Protein AF-A0A930EZN5-F1 (afdb_monomer_lite)

Sequence (251 aa):
MKENIQANTNRQIKYALIAAFVLFFLAFVLLFLFIFNEKIDSYEIEKNGKQFGKSEFIEYQGEIFVPVPSGGRYVLEDVDLNSFKAVEDESTLVVGLDKNHVYFGNIPISDLDPSKLQVIGNGYYTDGKSTYFCSPYSQRNEDLSTSMELLQHLAYIFSKTKKSQRYIYPYKKIETNKRLQPVENLQYFATDGEKVYYRGEALEKADLNTLKSVDGYNEYFADKENVYYKSKLLPIKNSGKLRVVSSEQGD

Structure (mmCIF, N/CA/C/O backbone):
data_AF-A0A930EZN5-F1
#
_entry.id   AF-A0A930EZN5-F1
#
loop_
_atom_site.group_PDB
_atom_site.id
_atom_site.type_symbol
_atom_site.label_atom_id
_atom_site.label_alt_id
_atom_site.label_comp_id
_atom_site.label_asym_id
_atom_site.label_entity_id
_atom_site.label_seq_id
_atom_site.pdbx_PDB_ins_code
_atom_site.Cartn_x
_atom_site.Cartn_y
_atom_site.Cartn_z
_atom_site.occupancy
_atom_site.B_iso_or_equiv
_atom_site.auth_seq_id
_atom_site.auth_comp_id
_atom_site.auth_asym_id
_atom_site.auth_atom_id
_atom_site.pdbx_PDB_model_num
ATOM 1 N N . MET A 1 1 ? 73.019 -18.882 -33.165 1.00 58.16 1 MET A N 1
ATOM 2 C CA . MET A 1 1 ? 71.841 -18.689 -34.051 1.00 58.16 1 MET A CA 1
ATOM 3 C C . MET A 1 1 ? 70.518 -19.039 -33.358 1.00 58.16 1 MET A C 1
ATOM 5 O O . MET A 1 1 ? 69.628 -18.204 -33.380 1.00 58.16 1 MET A O 1
ATOM 9 N N . LYS A 1 2 ? 70.389 -20.201 -32.689 1.00 54.97 2 LYS A N 1
ATOM 10 C CA . LYS A 1 2 ? 69.160 -20.610 -31.969 1.00 54.97 2 LYS A CA 1
ATOM 11 C C . LYS A 1 2 ? 68.745 -19.687 -30.802 1.00 54.97 2 LYS A C 1
ATOM 13 O O . LYS A 1 2 ? 67.565 -19.384 -30.685 1.00 54.97 2 LYS A O 1
ATOM 18 N N . GLU A 1 3 ? 69.685 -19.176 -30.000 1.00 61.16 3 GLU A N 1
ATOM 19 C CA . GLU A 1 3 ? 69.370 -18.259 -28.881 1.00 61.16 3 GLU A CA 1
ATOM 20 C C . GLU A 1 3 ? 68.789 -16.909 -29.331 1.00 61.16 3 GLU A C 1
ATOM 22 O O . GLU A 1 3 ? 67.831 -16.427 -28.735 1.00 61.16 3 GLU A O 1
ATOM 27 N N . ASN A 1 4 ? 69.299 -16.329 -30.424 1.00 62.09 4 ASN A N 1
ATOM 28 C CA . ASN A 1 4 ? 68.759 -15.081 -30.982 1.00 62.09 4 ASN A CA 1
ATOM 29 C C . ASN A 1 4 ? 67.347 -15.258 -31.553 1.00 62.09 4 ASN A C 1
ATOM 31 O O . ASN A 1 4 ? 66.539 -14.337 -31.471 1.00 62.09 4 ASN A O 1
ATOM 35 N N . ILE A 1 5 ? 67.033 -16.437 -32.100 1.00 65.25 5 ILE A N 1
ATOM 36 C CA . ILE A 1 5 ? 65.680 -16.760 -32.568 1.00 65.25 5 ILE A CA 1
ATOM 37 C C . ILE A 1 5 ? 64.739 -16.866 -31.360 1.00 65.25 5 ILE A C 1
ATOM 39 O O . ILE A 1 5 ? 63.723 -16.182 -31.336 1.00 65.25 5 ILE A O 1
ATOM 43 N N . GLN A 1 6 ? 65.127 -17.601 -30.311 1.00 66.75 6 GLN A N 1
ATOM 44 C CA . GLN A 1 6 ? 64.335 -17.742 -29.082 1.00 66.75 6 GLN A CA 1
ATOM 45 C C . GLN A 1 6 ? 64.083 -16.395 -28.376 1.00 66.75 6 GLN A C 1
ATOM 47 O O . GLN A 1 6 ? 62.965 -16.113 -27.942 1.00 66.75 6 GLN A O 1
ATOM 52 N N . ALA A 1 7 ? 65.104 -15.537 -28.282 1.00 68.06 7 ALA A N 1
ATOM 53 C CA . ALA A 1 7 ? 64.987 -14.206 -27.688 1.00 68.06 7 ALA A CA 1
ATOM 54 C C . ALA A 1 7 ? 64.047 -13.288 -28.492 1.00 68.06 7 ALA A C 1
ATOM 56 O O . ALA A 1 7 ? 63.252 -12.548 -27.906 1.00 68.06 7 ALA A O 1
ATOM 57 N N . ASN A 1 8 ? 64.093 -13.364 -29.825 1.00 73.06 8 ASN A N 1
ATOM 58 C CA . ASN A 1 8 ? 63.222 -12.585 -30.702 1.00 73.06 8 ASN A CA 1
ATOM 59 C C . ASN A 1 8 ? 61.764 -13.077 -30.638 1.00 73.06 8 ASN A C 1
ATOM 61 O O . ASN A 1 8 ? 60.844 -12.270 -30.505 1.00 73.06 8 ASN A O 1
ATOM 65 N N . THR A 1 9 ? 61.549 -14.396 -30.611 1.00 76.56 9 THR A N 1
ATOM 66 C CA . THR A 1 9 ? 60.224 -15.008 -30.417 1.00 76.56 9 THR A CA 1
ATOM 67 C C . THR A 1 9 ? 59.615 -14.617 -29.066 1.00 76.56 9 THR A C 1
ATOM 69 O O . THR A 1 9 ? 58.464 -14.188 -29.011 1.00 76.56 9 THR A O 1
ATOM 72 N N . ASN A 1 10 ? 60.393 -14.644 -27.977 1.00 78.06 10 ASN A N 1
ATOM 73 C CA . ASN A 1 10 ? 59.932 -14.198 -26.655 1.00 78.06 10 ASN A CA 1
ATOM 74 C C . ASN A 1 10 ? 59.541 -12.711 -26.630 1.00 78.06 10 ASN A C 1
ATOM 76 O O . ASN A 1 10 ? 58.597 -12.322 -25.940 1.00 78.06 10 ASN A O 1
ATOM 80 N N . ARG A 1 11 ? 60.252 -11.863 -27.381 1.00 82.56 11 ARG A N 1
ATOM 81 C CA . ARG A 1 11 ? 59.941 -10.434 -27.498 1.00 82.56 11 ARG A CA 1
ATOM 82 C C . ARG A 1 11 ? 58.650 -10.198 -28.290 1.00 82.56 11 ARG A C 1
ATOM 84 O O . ARG A 1 11 ? 57.830 -9.386 -27.868 1.00 82.56 11 ARG A O 1
ATOM 91 N N . GLN A 1 12 ? 58.437 -10.940 -29.376 1.00 83.94 12 GLN A N 1
ATOM 92 C CA . GLN A 1 12 ? 57.196 -10.895 -30.158 1.00 83.94 12 GLN A CA 1
ATOM 93 C C . GLN A 1 12 ? 55.980 -11.354 -29.344 1.00 83.94 12 GLN A C 1
ATOM 95 O O . GLN A 1 12 ? 54.957 -10.674 -29.360 1.00 83.94 12 GLN A O 1
ATOM 100 N N . ILE A 1 13 ? 56.104 -12.437 -28.565 1.00 87.75 13 ILE A N 1
ATOM 101 C CA . ILE A 1 13 ? 55.033 -12.911 -27.671 1.00 87.75 13 ILE A CA 1
ATOM 102 C C . ILE A 1 13 ? 54.678 -11.842 -26.629 1.00 87.75 13 ILE A C 1
ATOM 104 O O . ILE A 1 13 ? 53.501 -11.564 -26.416 1.00 87.75 13 ILE A O 1
ATOM 108 N N . LYS A 1 14 ? 55.674 -11.184 -26.015 1.00 89.31 14 LYS A N 1
ATOM 109 C CA . LYS A 1 14 ? 55.427 -10.083 -25.065 1.00 89.31 14 LYS A CA 1
ATOM 110 C C . LYS A 1 14 ? 54.661 -8.924 -25.705 1.00 89.31 14 LYS A C 1
ATOM 112 O O . LYS A 1 14 ? 53.710 -8.436 -25.105 1.00 89.31 14 LYS A O 1
ATOM 117 N N . TYR A 1 15 ? 55.039 -8.498 -26.912 1.00 92.25 15 TYR A N 1
ATOM 118 C CA . TYR A 1 15 ? 54.316 -7.432 -27.610 1.00 92.25 15 TYR A CA 1
ATOM 119 C C . TYR A 1 15 ? 52.900 -7.850 -28.014 1.00 92.25 15 TYR A C 1
ATOM 121 O O . TYR A 1 15 ? 51.983 -7.047 -27.871 1.00 92.25 15 TYR A O 1
ATOM 129 N N . ALA A 1 16 ? 52.699 -9.101 -28.438 1.00 91.25 16 ALA A N 1
ATOM 130 C CA . ALA A 1 16 ? 51.372 -9.634 -28.735 1.00 91.25 16 ALA A CA 1
ATOM 131 C C . ALA A 1 16 ? 50.471 -9.664 -27.487 1.00 91.25 16 ALA A C 1
ATOM 133 O O . ALA A 1 16 ? 49.316 -9.257 -27.565 1.00 91.25 16 ALA A O 1
ATOM 134 N N . LEU A 1 17 ? 51.002 -10.068 -26.326 1.00 92.88 17 LEU A N 1
ATOM 135 C CA . LEU A 1 17 ? 50.270 -10.051 -25.054 1.00 92.88 17 LEU A CA 1
ATOM 136 C C . LEU A 1 17 ? 49.911 -8.627 -24.609 1.00 92.88 17 LEU A C 1
ATOM 138 O O . LEU A 1 17 ? 48.779 -8.389 -24.197 1.00 92.88 17 LEU A O 1
ATOM 142 N N . ILE A 1 18 ? 50.843 -7.674 -24.728 1.00 93.81 18 ILE A N 1
ATOM 143 C CA . ILE A 1 18 ? 50.576 -6.259 -24.424 1.00 93.81 18 ILE A CA 1
ATOM 144 C C . ILE A 1 18 ? 49.500 -5.709 -25.368 1.00 93.81 18 ILE A C 1
ATOM 146 O O . ILE A 1 18 ? 48.552 -5.083 -24.905 1.00 93.81 18 ILE A O 1
ATOM 150 N N . ALA A 1 19 ? 49.604 -5.972 -26.673 1.00 92.88 19 ALA A N 1
ATOM 151 C CA . ALA A 1 19 ? 48.614 -5.530 -27.652 1.00 92.88 19 ALA A CA 1
ATOM 152 C C . ALA A 1 19 ? 47.228 -6.145 -27.390 1.00 92.88 19 ALA A C 1
ATOM 154 O O . ALA A 1 19 ? 46.231 -5.427 -27.430 1.00 92.88 19 ALA A O 1
ATOM 155 N N . ALA A 1 20 ? 47.157 -7.438 -27.058 1.00 93.69 20 ALA A N 1
ATOM 156 C CA . ALA A 1 20 ? 45.910 -8.108 -26.696 1.00 93.69 20 ALA A CA 1
ATOM 157 C C . ALA A 1 20 ? 45.286 -7.509 -25.427 1.00 93.69 20 ALA A C 1
ATOM 159 O O . ALA A 1 20 ? 44.083 -7.264 -25.393 1.00 93.69 20 ALA A O 1
ATOM 160 N N . PHE A 1 21 ? 46.100 -7.212 -24.409 1.00 94.94 21 PHE A N 1
ATOM 161 C CA . PHE A 1 21 ? 45.638 -6.550 -23.191 1.00 94.94 21 PHE A CA 1
ATOM 162 C C . PHE A 1 21 ? 45.123 -5.132 -23.465 1.00 94.94 21 PHE A C 1
ATOM 164 O O . PHE A 1 21 ? 44.063 -4.762 -22.969 1.00 94.94 21 PHE A O 1
ATOM 171 N N . VAL A 1 22 ? 45.827 -4.350 -24.289 1.00 94.81 22 VAL A N 1
ATOM 172 C CA . VAL A 1 22 ? 45.396 -2.997 -24.676 1.00 94.81 22 VAL A CA 1
ATOM 173 C C . VAL A 1 22 ? 44.085 -3.042 -25.460 1.00 94.81 22 VAL A C 1
ATOM 175 O O . VAL A 1 22 ? 43.188 -2.257 -25.170 1.00 94.81 22 VAL A O 1
ATOM 178 N N . LEU A 1 23 ? 43.939 -3.971 -26.409 1.00 93.75 23 LEU A N 1
ATOM 179 C CA . LEU A 1 23 ? 42.694 -4.152 -27.162 1.00 93.75 23 LEU A CA 1
ATOM 180 C C . LEU A 1 23 ? 41.534 -4.571 -26.254 1.00 93.75 23 LEU A C 1
ATOM 182 O O . LEU A 1 23 ? 40.444 -4.015 -26.368 1.00 93.75 23 LEU A O 1
ATOM 186 N N . PHE A 1 24 ? 41.772 -5.499 -25.323 1.00 94.75 24 PHE A N 1
ATOM 187 C CA . PHE A 1 24 ? 40.785 -5.888 -24.317 1.00 94.75 24 PHE A CA 1
ATOM 188 C C . PHE A 1 24 ? 40.379 -4.702 -23.436 1.00 94.75 24 PHE A C 1
ATOM 190 O O . PHE A 1 24 ? 39.191 -4.467 -23.230 1.00 94.75 24 PHE A O 1
ATOM 197 N N . PHE A 1 25 ? 41.348 -3.919 -22.958 1.00 93.69 25 PHE A N 1
ATOM 198 C CA . PHE A 1 25 ? 41.084 -2.746 -22.131 1.00 93.69 25 PHE A CA 1
ATOM 199 C C . PHE A 1 25 ? 40.309 -1.669 -22.898 1.00 93.69 25 PHE A C 1
ATOM 201 O O . PHE A 1 25 ? 39.355 -1.109 -22.370 1.00 93.69 25 PHE A O 1
ATOM 208 N N . LEU A 1 26 ? 40.657 -1.416 -24.163 1.00 93.94 26 LEU A N 1
ATOM 209 C CA . LEU A 1 26 ? 39.929 -0.478 -25.017 1.00 93.94 26 LEU A CA 1
ATOM 210 C C . LEU A 1 26 ? 38.479 -0.936 -25.234 1.00 93.94 26 LEU A C 1
ATOM 212 O O . LEU A 1 26 ? 37.555 -0.140 -25.084 1.00 93.94 26 LEU A O 1
ATOM 216 N N . ALA A 1 27 ? 38.270 -2.221 -25.535 1.00 90.62 27 ALA A N 1
ATOM 217 C CA . ALA A 1 27 ? 36.936 -2.800 -25.675 1.00 90.62 27 ALA A CA 1
ATOM 218 C C . ALA A 1 27 ? 36.133 -2.701 -24.368 1.00 90.62 27 ALA A C 1
ATOM 220 O O . ALA A 1 27 ? 34.954 -2.358 -24.395 1.00 90.62 27 ALA A O 1
ATOM 221 N N . PHE A 1 28 ? 36.781 -2.930 -23.222 1.00 88.94 28 PHE A N 1
ATOM 222 C CA . PHE A 1 28 ? 36.175 -2.765 -21.904 1.00 88.94 28 PHE A CA 1
ATOM 223 C C . PHE A 1 28 ? 35.770 -1.310 -21.628 1.00 88.94 28 PHE A C 1
ATOM 225 O O . PHE A 1 28 ? 34.660 -1.072 -21.162 1.00 88.94 28 PHE A O 1
ATOM 232 N N . VAL A 1 29 ? 36.618 -0.329 -21.957 1.00 89.31 29 VAL A N 1
ATOM 233 C CA . VAL A 1 29 ? 36.299 1.102 -21.805 1.00 89.31 29 VAL A CA 1
ATOM 234 C C . VAL A 1 29 ? 35.131 1.506 -22.705 1.00 89.31 29 VAL A C 1
ATOM 236 O O . VAL A 1 29 ? 34.235 2.213 -22.252 1.00 89.31 29 VAL A O 1
ATOM 239 N N . LEU A 1 30 ? 35.097 1.040 -23.956 1.00 86.50 30 LEU A N 1
ATOM 240 C CA . LEU A 1 30 ? 33.980 1.309 -24.867 1.00 86.50 30 LEU A CA 1
ATOM 241 C C . LEU A 1 30 ? 32.672 0.689 -24.359 1.00 86.50 30 LEU A C 1
ATOM 243 O O . LEU A 1 30 ? 31.641 1.359 -24.366 1.00 86.50 30 LEU A O 1
ATOM 247 N N . LEU A 1 31 ? 32.722 -0.551 -23.861 1.00 83.00 31 LEU A N 1
ATOM 248 C CA . LEU A 1 31 ? 31.577 -1.211 -23.233 1.00 83.00 31 LEU A CA 1
ATOM 249 C C . LEU A 1 31 ? 31.104 -0.444 -21.989 1.00 83.00 31 LEU A C 1
ATOM 251 O O . LEU A 1 31 ? 29.908 -0.238 -21.810 1.00 83.00 31 LEU A O 1
ATOM 255 N N . PHE A 1 32 ? 32.037 0.017 -21.154 1.00 80.19 32 PHE A N 1
ATOM 256 C CA . PHE A 1 32 ? 31.738 0.817 -19.971 1.00 80.19 32 PHE A CA 1
ATOM 257 C C . PHE A 1 32 ? 31.042 2.130 -20.354 1.00 80.19 32 PHE A C 1
ATOM 259 O O . PHE A 1 32 ? 29.962 2.419 -19.851 1.00 80.19 32 PHE A O 1
ATOM 266 N N . LEU A 1 33 ? 31.597 2.900 -21.292 1.00 80.94 33 LEU A N 1
ATOM 267 C CA . LEU A 1 33 ? 30.978 4.149 -21.749 1.00 80.94 33 LEU A CA 1
ATOM 268 C C . LEU A 1 33 ? 29.577 3.917 -22.330 1.00 80.94 33 LEU A C 1
ATOM 270 O O . LEU A 1 33 ? 28.669 4.692 -22.042 1.00 80.94 33 LEU A O 1
ATOM 274 N N . PHE A 1 34 ? 29.384 2.836 -23.088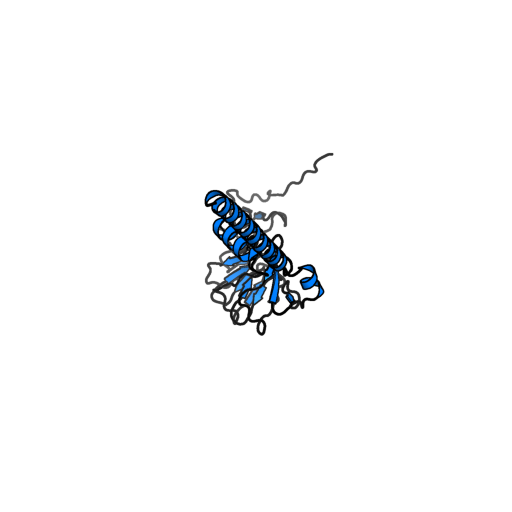 1.00 74.75 34 PHE A N 1
ATOM 275 C CA . PHE A 1 34 ? 28.080 2.464 -23.633 1.00 74.75 34 PHE A CA 1
ATOM 276 C C . PHE A 1 34 ? 27.044 2.189 -22.528 1.00 74.75 34 PHE A C 1
ATOM 278 O O . PHE A 1 34 ? 25.954 2.753 -22.561 1.00 74.75 34 PHE A O 1
ATOM 285 N N . ILE A 1 35 ? 27.404 1.403 -21.506 1.00 70.12 35 ILE A N 1
ATOM 286 C CA . ILE A 1 35 ? 26.517 1.071 -20.377 1.00 70.12 35 ILE A CA 1
ATOM 287 C C . ILE A 1 35 ? 26.099 2.321 -19.586 1.00 70.12 35 ILE A C 1
ATOM 289 O O . ILE A 1 35 ? 24.947 2.443 -19.172 1.00 70.12 35 ILE A O 1
ATOM 293 N N . PHE A 1 36 ? 27.022 3.257 -19.350 1.00 66.31 36 PHE A N 1
ATOM 294 C CA . PHE A 1 36 ? 26.748 4.422 -18.502 1.00 66.31 36 PHE A CA 1
ATOM 295 C C . PHE A 1 36 ? 26.043 5.576 -19.227 1.00 66.31 36 PHE A C 1
ATOM 297 O O . PHE A 1 36 ? 25.387 6.375 -18.561 1.00 66.31 36 PHE A O 1
ATOM 304 N N . ASN A 1 37 ? 26.137 5.659 -20.557 1.00 64.31 37 ASN A N 1
ATOM 305 C CA . ASN A 1 37 ? 25.550 6.756 -21.332 1.00 64.31 37 ASN A CA 1
ATOM 306 C C . ASN A 1 37 ? 24.034 6.602 -21.580 1.00 64.31 37 ASN A C 1
ATOM 308 O O . ASN A 1 37 ? 23.365 7.578 -21.891 1.00 64.31 37 ASN A O 1
ATOM 312 N N . GLU A 1 38 ? 23.470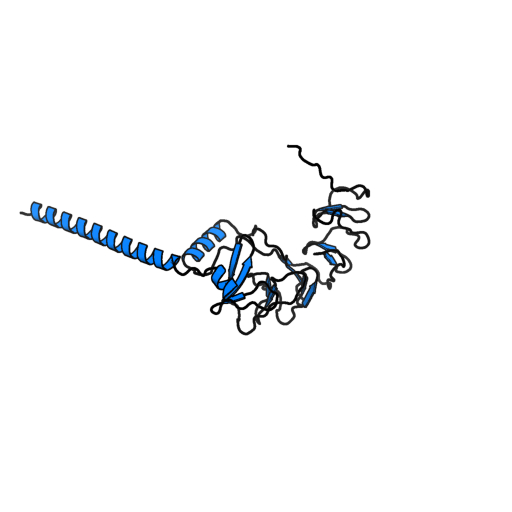 5.397 -21.442 1.00 63.16 38 GLU A N 1
ATOM 313 C CA . GLU A 1 38 ? 22.061 5.124 -21.785 1.00 63.16 38 GLU A CA 1
ATOM 314 C C . GLU A 1 38 ? 21.075 5.167 -20.602 1.00 63.16 38 GLU A C 1
ATOM 316 O O . GLU A 1 38 ? 19.932 4.720 -20.730 1.00 63.16 38 GLU A O 1
ATOM 321 N N . LYS A 1 39 ? 21.477 5.680 -19.433 1.00 69.38 39 LYS A N 1
ATOM 322 C CA . LYS A 1 39 ? 20.551 5.798 -18.296 1.00 69.38 39 LYS A CA 1
ATOM 323 C C . LYS A 1 39 ? 19.571 6.946 -18.518 1.00 69.38 39 LYS A C 1
ATOM 325 O O . LYS A 1 39 ? 19.979 8.078 -18.758 1.00 69.38 39 LYS A O 1
ATOM 330 N N . ILE A 1 40 ? 18.280 6.644 -18.403 1.00 72.56 40 ILE A N 1
ATOM 331 C CA . ILE A 1 40 ? 17.206 7.623 -18.583 1.00 72.56 40 ILE A CA 1
ATOM 332 C C . ILE A 1 40 ? 17.250 8.640 -17.434 1.00 72.56 40 ILE A C 1
ATOM 334 O O . ILE A 1 40 ? 17.230 8.266 -16.258 1.00 72.56 40 ILE A O 1
ATOM 338 N N . ASP A 1 41 ? 17.307 9.926 -17.779 1.00 82.75 41 ASP A N 1
ATOM 339 C CA . ASP A 1 41 ? 17.303 11.018 -16.809 1.00 82.75 41 ASP A CA 1
ATOM 340 C C . ASP A 1 41 ? 15.898 11.210 -16.216 1.00 82.75 41 ASP A C 1
ATOM 342 O O . ASP A 1 41 ? 14.909 11.365 -16.934 1.00 82.75 41 ASP A O 1
ATOM 346 N N . SER A 1 42 ? 15.809 11.232 -14.884 1.00 85.31 42 SER A N 1
ATOM 347 C CA . SER A 1 42 ? 14.552 11.494 -14.176 1.00 85.31 42 SER A CA 1
ATOM 348 C C . SER A 1 42 ? 13.961 12.867 -14.501 1.00 85.31 42 SER A C 1
ATOM 350 O O . SER A 1 42 ? 12.738 12.988 -14.520 1.00 85.31 42 SER A O 1
ATOM 352 N N . TYR A 1 43 ? 14.803 13.865 -14.786 1.00 87.12 43 TYR A N 1
ATOM 3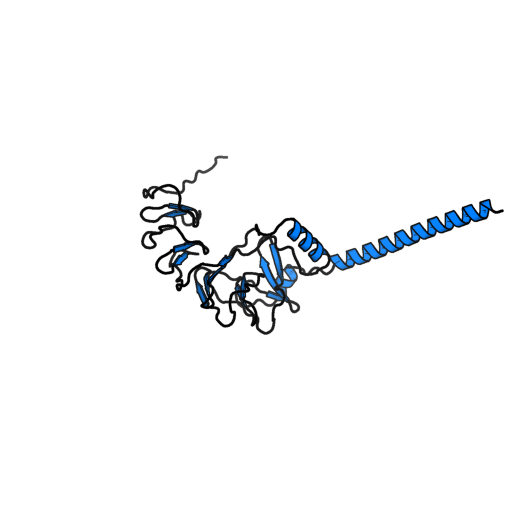53 C CA . TYR A 1 43 ? 14.359 15.199 -15.189 1.00 87.12 43 TYR A CA 1
ATOM 354 C C . TYR A 1 43 ? 13.666 15.180 -16.556 1.00 87.12 43 TYR A C 1
ATOM 356 O O . TYR A 1 43 ? 12.621 15.804 -16.733 1.00 87.12 43 TYR A O 1
ATOM 364 N N . GLU A 1 44 ? 14.201 14.416 -17.509 1.00 90.88 44 GLU A N 1
ATOM 365 C CA . GLU A 1 44 ? 13.605 14.273 -18.840 1.00 90.88 44 GLU A CA 1
ATOM 366 C C . GLU A 1 44 ? 12.244 13.573 -18.774 1.00 90.88 44 GLU A C 1
ATOM 368 O O . GLU A 1 44 ? 11.299 14.019 -19.424 1.00 90.88 44 GLU A O 1
ATOM 373 N N . ILE A 1 45 ? 12.109 12.537 -17.935 1.00 92.44 45 ILE A N 1
ATOM 374 C CA . ILE A 1 45 ? 10.818 11.863 -17.720 1.00 92.44 45 ILE A CA 1
ATOM 375 C C . ILE A 1 45 ? 9.791 12.845 -17.140 1.00 92.44 45 ILE A C 1
ATOM 377 O O . ILE A 1 45 ? 8.645 12.862 -17.574 1.00 92.44 45 ILE A O 1
ATOM 381 N N . GLU A 1 46 ? 10.175 13.663 -16.160 1.00 90.44 46 GLU A N 1
ATOM 382 C CA . GLU A 1 46 ? 9.258 14.619 -15.528 1.00 90.44 46 GLU A CA 1
ATOM 383 C C . GLU A 1 46 ? 8.827 15.737 -16.477 1.00 90.44 46 GLU A C 1
ATOM 385 O O . GLU A 1 46 ? 7.661 16.120 -16.505 1.00 90.44 46 GLU A O 1
ATOM 390 N N . LYS A 1 47 ? 9.766 16.243 -17.277 1.00 92.81 47 LYS A N 1
ATOM 391 C CA . LYS A 1 47 ? 9.530 17.365 -18.182 1.00 92.81 47 LYS A CA 1
ATOM 392 C C . LYS A 1 47 ? 8.755 16.970 -19.437 1.00 92.81 47 LYS A C 1
ATOM 394 O O . LYS A 1 47 ? 7.923 17.745 -19.902 1.00 92.81 47 LYS A O 1
ATOM 399 N N . ASN A 1 48 ? 9.070 15.808 -20.009 1.00 95.75 48 ASN A N 1
ATOM 400 C CA . ASN A 1 48 ? 8.596 15.401 -21.334 1.00 95.75 48 ASN A CA 1
ATOM 401 C C . ASN A 1 48 ? 7.650 14.191 -21.298 1.00 95.75 48 ASN A C 1
ATOM 403 O O . ASN A 1 48 ? 7.095 13.820 -22.332 1.00 95.75 48 ASN A O 1
ATOM 407 N N . GLY A 1 49 ? 7.480 13.553 -20.140 1.00 96.06 49 GLY A N 1
ATOM 408 C CA . GLY A 1 49 ? 6.555 12.443 -19.962 1.00 96.06 49 GLY A CA 1
ATOM 409 C C . GLY A 1 49 ? 5.098 12.887 -19.845 1.00 96.06 49 GLY A C 1
ATOM 410 O O . GLY A 1 49 ? 4.776 14.032 -19.529 1.00 96.06 49 GLY A O 1
ATOM 411 N N . LYS A 1 50 ? 4.194 11.945 -20.096 1.00 97.12 50 LYS A N 1
ATOM 412 C CA . LYS A 1 50 ? 2.749 12.133 -19.999 1.00 97.12 50 LYS A CA 1
ATOM 413 C C . LYS A 1 50 ? 2.239 11.525 -18.696 1.00 97.12 50 LYS A C 1
ATOM 415 O O . LYS A 1 50 ? 2.257 10.311 -18.523 1.00 97.12 50 LYS A O 1
ATOM 420 N N . GLN A 1 51 ? 1.764 12.368 -17.787 1.00 96.88 51 GLN A N 1
ATOM 421 C CA . GLN A 1 51 ? 1.208 11.930 -16.507 1.00 96.88 51 GLN A CA 1
ATOM 422 C C . GLN A 1 51 ? -0.176 11.281 -16.673 1.00 96.88 51 GLN A C 1
ATOM 424 O O . GLN A 1 51 ? -1.007 11.741 -17.465 1.00 96.88 51 GLN A O 1
ATOM 429 N N . PHE A 1 52 ? -0.450 10.231 -15.896 1.00 96.56 52 PHE A N 1
ATOM 430 C CA . PHE A 1 52 ? -1.770 9.604 -15.833 1.00 96.56 52 PHE A CA 1
ATOM 431 C C . PHE A 1 52 ? -2.663 10.331 -14.822 1.00 96.56 52 PHE A C 1
ATOM 433 O O . PHE A 1 52 ? -2.648 10.039 -13.624 1.00 96.56 52 PHE A O 1
ATOM 440 N N . GLY A 1 53 ? -3.463 11.283 -15.302 1.00 93.56 53 GLY A N 1
ATOM 441 C CA . GLY A 1 53 ? -4.371 12.053 -14.450 1.00 93.56 53 GLY A CA 1
ATOM 442 C C . GLY A 1 53 ? -3.611 12.808 -13.357 1.00 93.56 53 GLY A C 1
ATOM 443 O O . GLY A 1 53 ? -2.648 13.509 -13.650 1.00 93.56 53 GLY A O 1
ATOM 444 N N . LYS A 1 54 ? -4.043 12.658 -12.099 1.00 93.75 54 LYS A N 1
ATOM 445 C CA . LYS A 1 54 ? -3.373 13.239 -10.918 1.00 93.75 54 LYS A CA 1
ATOM 446 C C . LYS A 1 54 ? -2.400 12.273 -10.229 1.00 93.75 54 LYS A C 1
ATOM 448 O O . LYS A 1 54 ? -1.900 12.594 -9.160 1.00 93.75 54 LYS A O 1
ATOM 453 N N . SER A 1 55 ? -2.188 11.084 -10.788 1.00 96.31 55 SER A N 1
ATOM 454 C CA . SER A 1 55 ? -1.346 10.058 -10.169 1.00 96.31 55 SER A CA 1
ATOM 455 C C . SER A 1 55 ? 0.143 10.354 -10.325 1.00 96.31 55 SER A C 1
ATOM 457 O O . SER A 1 55 ? 0.539 11.192 -11.128 1.00 96.31 55 SER A O 1
ATOM 459 N N . GLU A 1 56 ? 0.980 9.606 -9.619 1.00 96.31 56 GLU A N 1
ATOM 460 C CA . GLU A 1 56 ? 2.439 9.685 -9.737 1.00 96.31 56 GLU A CA 1
ATOM 461 C C . GLU A 1 56 ? 2.990 8.926 -10.965 1.00 96.31 56 GLU A C 1
ATOM 463 O O . GLU A 1 56 ? 4.197 8.934 -11.218 1.00 96.31 56 GLU A O 1
ATOM 468 N N . PHE A 1 57 ? 2.129 8.254 -11.742 1.00 97.94 57 PHE A N 1
ATOM 469 C CA . PHE A 1 57 ? 2.549 7.501 -12.922 1.00 97.94 57 PHE A CA 1
ATOM 470 C C . PHE A 1 57 ? 2.765 8.415 -14.126 1.00 97.94 57 PHE A C 1
ATOM 472 O O . PHE A 1 57 ? 1.924 9.258 -14.453 1.00 97.94 57 PHE A O 1
ATOM 479 N N . ILE A 1 58 ? 3.873 8.196 -14.833 1.00 97.56 58 ILE A N 1
ATOM 480 C CA . ILE A 1 58 ? 4.256 8.948 -16.028 1.00 97.56 58 ILE A CA 1
ATOM 481 C C . ILE A 1 58 ? 4.645 7.975 -17.142 1.00 97.56 58 ILE A C 1
ATOM 483 O O . ILE A 1 58 ? 5.531 7.144 -16.962 1.00 97.56 58 ILE A O 1
ATOM 487 N N . GLU A 1 59 ? 4.005 8.105 -18.300 1.00 97.38 59 GLU A N 1
ATOM 488 C CA . GLU A 1 59 ? 4.390 7.430 -19.537 1.00 97.38 59 GLU A CA 1
ATOM 489 C C . GLU A 1 59 ? 5.508 8.216 -20.231 1.00 97.38 59 GLU A C 1
ATOM 491 O O . GLU A 1 59 ? 5.371 9.414 -20.493 1.00 97.38 59 GLU A O 1
ATOM 496 N N . TYR A 1 60 ? 6.614 7.555 -20.559 1.00 95.56 60 TYR A N 1
ATOM 497 C CA . TYR A 1 60 ? 7.707 8.156 -21.318 1.00 95.56 60 TYR A CA 1
ATOM 498 C C . TYR A 1 60 ? 8.410 7.092 -22.162 1.00 95.56 60 TYR A C 1
ATOM 500 O O . TYR A 1 60 ? 8.744 6.024 -21.666 1.00 95.56 60 TYR A O 1
ATOM 508 N N . GLN A 1 61 ? 8.614 7.370 -23.455 1.00 93.31 61 GLN A N 1
ATOM 509 C CA . GLN A 1 61 ? 9.294 6.466 -24.403 1.00 93.31 61 GLN A CA 1
ATOM 510 C C . GLN A 1 61 ? 8.759 5.015 -24.429 1.00 93.31 61 GLN A C 1
ATOM 512 O O . G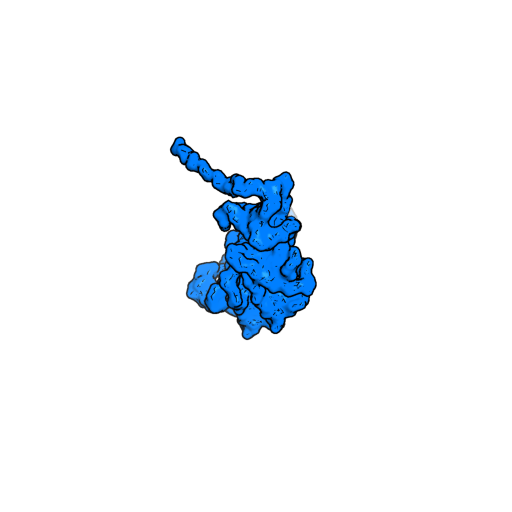LN A 1 61 ? 9.510 4.080 -24.689 1.00 93.31 61 GLN A O 1
ATOM 517 N N . GLY A 1 62 ? 7.453 4.822 -24.212 1.00 93.44 62 GLY A N 1
ATOM 518 C CA . GLY A 1 62 ? 6.831 3.493 -24.218 1.00 93.44 62 GLY A CA 1
ATOM 519 C C . GLY A 1 62 ? 7.038 2.694 -22.928 1.00 93.44 62 GLY A C 1
ATOM 520 O O . GLY A 1 62 ? 6.806 1.492 -22.918 1.00 93.44 62 GLY A O 1
ATOM 521 N N . GLU A 1 63 ? 7.456 3.339 -21.842 1.00 94.88 63 GLU A N 1
ATOM 522 C CA . GLU A 1 63 ? 7.515 2.757 -20.502 1.00 94.88 63 GLU A CA 1
ATOM 523 C C . GLU A 1 63 ? 6.679 3.596 -19.529 1.00 94.88 63 GLU A C 1
ATOM 525 O O . GLU A 1 63 ? 6.462 4.793 -19.741 1.00 94.88 63 GLU A O 1
ATOM 530 N N . ILE A 1 64 ? 6.216 2.972 -18.443 1.00 97.06 64 ILE A N 1
ATOM 531 C CA . ILE A 1 64 ? 5.516 3.663 -17.357 1.00 97.06 64 ILE A CA 1
ATOM 532 C C . ILE A 1 64 ? 6.427 3.701 -16.142 1.00 97.06 64 ILE A C 1
ATOM 534 O O . ILE A 1 64 ? 6.920 2.670 -15.682 1.00 97.06 64 ILE A O 1
ATOM 538 N N . PHE A 1 65 ? 6.623 4.905 -15.620 1.00 96.12 65 PHE A N 1
ATOM 539 C CA . PHE A 1 65 ? 7.463 5.190 -14.472 1.00 96.12 65 PHE A CA 1
ATOM 540 C C . PHE A 1 65 ? 6.620 5.640 -13.290 1.00 96.12 65 PHE A C 1
ATOM 542 O O . PHE A 1 65 ? 5.631 6.349 -13.460 1.00 96.12 65 PHE A O 1
ATOM 549 N N . VAL A 1 66 ? 7.083 5.313 -12.090 1.00 96.38 66 VAL A N 1
ATOM 550 C CA . VAL A 1 66 ? 6.541 5.831 -10.833 1.00 96.38 66 VAL A CA 1
ATOM 551 C C . VAL A 1 66 ? 7.695 6.205 -9.897 1.00 96.38 66 VAL A C 1
ATOM 553 O O . VAL A 1 66 ? 8.677 5.457 -9.791 1.00 96.38 66 VAL A O 1
ATOM 556 N N . PRO A 1 67 ? 7.657 7.380 -9.251 1.00 94.94 67 PRO A N 1
ATOM 557 C CA . PRO A 1 67 ? 8.611 7.721 -8.213 1.00 94.94 67 PRO A CA 1
ATOM 558 C C . PRO A 1 67 ? 8.369 6.855 -6.976 1.00 94.94 67 PRO A C 1
ATOM 560 O O . PRO A 1 67 ? 7.240 6.615 -6.576 1.00 94.94 67 PRO A O 1
ATOM 563 N N . VAL A 1 68 ? 9.448 6.422 -6.337 1.00 95.19 68 VAL A N 1
ATOM 564 C CA . VAL A 1 68 ? 9.440 5.873 -4.982 1.00 95.19 68 VAL A CA 1
ATOM 565 C C . VAL A 1 68 ? 10.430 6.722 -4.184 1.00 95.19 68 VAL A C 1
ATOM 567 O O . VAL A 1 68 ? 11.635 6.647 -4.456 1.00 95.19 68 VAL A O 1
ATOM 570 N N . PRO A 1 69 ? 9.981 7.577 -3.246 1.00 93.06 69 PRO A N 1
ATOM 571 C CA . PRO A 1 69 ? 10.880 8.451 -2.497 1.00 93.06 69 PRO A CA 1
ATOM 572 C C . PRO A 1 69 ? 12.034 7.678 -1.839 1.00 93.06 69 PRO A C 1
ATOM 574 O O . PRO A 1 69 ? 11.893 6.528 -1.426 1.00 93.06 69 PRO A O 1
ATOM 577 N N . SER A 1 70 ? 13.230 8.279 -1.850 1.00 90.94 70 SER A N 1
ATOM 578 C CA . SER A 1 70 ? 14.523 7.640 -1.513 1.00 90.94 70 SER A CA 1
ATOM 579 C C . SER A 1 70 ? 14.954 6.461 -2.411 1.00 90.94 70 SER A C 1
ATOM 581 O O . SER A 1 70 ? 16.136 6.121 -2.455 1.00 90.94 70 SER A O 1
ATOM 583 N N . GLY A 1 71 ? 14.037 5.871 -3.177 1.00 88.75 71 GLY A N 1
ATOM 584 C CA . GLY A 1 71 ? 14.282 4.834 -4.172 1.00 88.75 71 GLY A CA 1
ATOM 585 C C . GLY A 1 71 ? 14.488 5.357 -5.597 1.00 88.75 71 GLY A C 1
ATOM 586 O O . GLY A 1 71 ? 15.082 4.647 -6.401 1.00 88.75 71 GLY A O 1
ATOM 587 N N . GLY A 1 72 ? 14.078 6.585 -5.918 1.00 91.00 72 GLY A N 1
ATOM 588 C CA . GLY A 1 72 ? 14.105 7.150 -7.275 1.00 91.00 72 GLY A CA 1
ATOM 589 C C . GLY A 1 72 ? 12.938 6.662 -8.141 1.00 91.00 72 GLY A C 1
ATOM 590 O O . GLY A 1 72 ? 11.949 6.162 -7.616 1.00 91.00 72 GLY A O 1
ATOM 591 N N . ARG A 1 73 ? 13.038 6.813 -9.466 1.00 91.19 73 ARG A N 1
ATOM 592 C CA . ARG A 1 73 ? 12.010 6.332 -10.402 1.00 91.19 73 ARG A CA 1
ATOM 593 C C . ARG A 1 73 ? 12.199 4.849 -10.722 1.00 91.19 73 ARG A C 1
ATOM 595 O O . ARG A 1 73 ? 13.320 4.419 -10.995 1.00 91.19 73 ARG A O 1
ATOM 602 N N . TYR A 1 74 ? 11.100 4.105 -10.701 1.00 93.06 74 TYR A N 1
ATOM 603 C CA . TYR A 1 74 ? 11.029 2.699 -11.090 1.00 93.06 74 TYR A CA 1
ATOM 604 C C . TYR A 1 74 ? 10.125 2.543 -12.307 1.00 93.06 74 TYR A C 1
ATOM 606 O O . TYR A 1 74 ? 9.146 3.275 -12.439 1.00 93.06 74 TYR A O 1
ATOM 614 N N . VAL A 1 75 ? 10.460 1.586 -13.169 1.00 93.62 75 VAL A N 1
ATOM 615 C CA . VAL A 1 75 ? 9.629 1.177 -14.307 1.00 93.62 75 VAL A CA 1
ATOM 616 C C . VAL A 1 75 ? 8.665 0.084 -13.864 1.00 93.62 75 VAL A C 1
ATOM 618 O O . VAL A 1 75 ? 9.026 -0.770 -13.052 1.00 93.62 75 VAL A O 1
ATOM 621 N N . LEU A 1 76 ? 7.443 0.111 -14.391 1.00 95.06 76 LEU A N 1
ATOM 622 C CA . LEU A 1 76 ? 6.493 -0.989 -14.248 1.00 95.06 76 LEU A CA 1
ATOM 623 C C . LEU A 1 76 ? 6.879 -2.095 -15.231 1.00 95.06 76 LEU A C 1
ATOM 625 O O . LEU A 1 76 ? 6.785 -1.920 -16.445 1.00 95.06 76 LEU A O 1
ATOM 629 N N . GLU A 1 77 ? 7.336 -3.226 -14.698 1.00 90.56 77 GLU A N 1
ATOM 630 C CA . GLU A 1 77 ? 7.655 -4.403 -15.508 1.00 90.56 77 GLU A CA 1
ATOM 631 C C . GLU A 1 77 ? 6.369 -5.106 -15.980 1.00 90.56 77 GLU A C 1
ATOM 633 O O . GLU A 1 77 ? 5.355 -5.115 -15.277 1.00 90.56 77 GLU A O 1
ATOM 638 N N . ASP A 1 78 ? 6.424 -5.686 -17.184 1.00 89.31 78 ASP A N 1
ATOM 639 C CA . ASP A 1 78 ? 5.349 -6.478 -17.803 1.00 89.31 78 ASP A CA 1
ATOM 640 C C . ASP A 1 78 ? 3.978 -5.774 -17.885 1.00 89.31 78 ASP A C 1
ATOM 642 O O . ASP A 1 78 ? 2.929 -6.423 -17.884 1.00 89.31 78 ASP A O 1
ATOM 646 N N . VAL A 1 79 ? 3.986 -4.439 -17.973 1.00 96.38 79 VAL A N 1
ATOM 647 C CA . VAL A 1 79 ? 2.773 -3.621 -18.073 1.00 96.38 79 VAL A CA 1
ATOM 648 C C . VAL A 1 79 ? 2.185 -3.626 -19.485 1.00 96.38 79 VAL A C 1
ATOM 650 O O . VAL A 1 79 ? 2.878 -3.434 -20.486 1.00 96.38 79 VAL A O 1
ATOM 653 N N . ASP A 1 80 ? 0.870 -3.793 -19.580 1.00 97.69 80 ASP A N 1
ATOM 654 C CA . ASP A 1 80 ? 0.114 -3.556 -20.805 1.00 97.69 80 ASP A CA 1
ATOM 655 C C . ASP A 1 80 ? -0.209 -2.059 -20.934 1.00 97.69 80 ASP A C 1
ATOM 657 O O . ASP A 1 80 ? -1.192 -1.556 -20.390 1.00 97.69 80 ASP A O 1
ATOM 661 N N . LEU A 1 81 ? 0.628 -1.342 -21.691 1.00 96.81 81 LEU A N 1
ATOM 662 C CA . LEU A 1 81 ? 0.522 0.112 -21.892 1.00 96.81 81 LEU A CA 1
ATOM 663 C C . LEU A 1 81 ? -0.858 0.566 -22.388 1.00 96.81 81 LEU A C 1
ATOM 665 O O . LEU A 1 81 ? -1.333 1.632 -22.011 1.00 96.81 81 LEU A O 1
ATOM 669 N N . ASN A 1 82 ? -1.503 -0.238 -23.237 1.00 97.25 82 ASN A N 1
ATOM 670 C CA . ASN A 1 82 ? -2.766 0.133 -23.878 1.00 97.25 82 ASN A CA 1
ATOM 671 C C . ASN A 1 82 ? -3.948 0.113 -22.905 1.00 97.25 82 ASN A C 1
ATOM 673 O O . ASN A 1 82 ? -4.927 0.828 -23.114 1.00 97.25 82 ASN A O 1
ATOM 677 N N . SER A 1 83 ? -3.886 -0.738 -21.882 1.00 98.00 83 SER A N 1
ATOM 678 C CA . SER A 1 83 ? -4.934 -0.880 -20.869 1.00 98.00 83 SER A CA 1
ATOM 679 C C . SER A 1 83 ? -4.578 -0.244 -19.531 1.00 98.00 83 SER A C 1
ATOM 681 O O . SER A 1 83 ? -5.445 -0.184 -18.655 1.00 98.00 83 SER A O 1
ATOM 683 N N . PHE A 1 84 ? -3.346 0.245 -19.372 1.00 98.56 84 PHE A N 1
ATOM 684 C CA . PHE A 1 84 ? -2.923 0.883 -18.138 1.00 98.56 84 PHE A CA 1
ATOM 685 C C . PHE A 1 84 ? -3.744 2.139 -17.839 1.00 98.56 84 PHE A C 1
ATOM 687 O O . PHE A 1 84 ? -3.960 3.008 -18.688 1.00 98.56 84 PHE A O 1
ATOM 694 N N . LYS A 1 85 ? -4.157 2.257 -16.581 1.00 97.56 85 LYS A N 1
ATOM 695 C CA . LYS A 1 85 ? -4.780 3.448 -16.019 1.00 97.56 85 LYS A CA 1
ATOM 696 C C . LYS A 1 85 ? -4.385 3.614 -14.559 1.00 97.56 85 LYS A C 1
ATOM 698 O O . LYS A 1 85 ? -4.226 2.643 -13.820 1.00 97.56 85 LYS A O 1
ATOM 703 N N . ALA A 1 86 ? -4.292 4.864 -14.130 1.00 97.75 86 ALA A N 1
ATOM 704 C CA . ALA A 1 86 ? -4.208 5.181 -12.716 1.00 97.75 86 ALA A CA 1
ATOM 705 C C . ALA A 1 86 ? -5.563 4.967 -12.028 1.00 97.75 86 ALA A C 1
ATOM 707 O O . ALA A 1 86 ? -6.619 5.182 -12.630 1.00 97.75 86 ALA A O 1
ATOM 708 N N . VAL A 1 87 ? -5.524 4.556 -10.764 1.00 97.31 87 VAL A N 1
ATOM 709 C CA . VAL A 1 87 ? -6.701 4.491 -9.899 1.00 97.31 87 VAL A CA 1
ATOM 710 C C . VAL A 1 87 ? -6.908 5.860 -9.262 1.00 97.31 87 VAL A C 1
ATOM 712 O O . VAL A 1 87 ? -5.982 6.440 -8.700 1.00 97.31 87 VAL A O 1
ATOM 715 N N . GLU A 1 88 ? -8.125 6.388 -9.362 1.00 93.44 88 GLU A N 1
ATOM 716 C CA . GLU A 1 88 ? -8.499 7.636 -8.698 1.00 93.44 88 GLU A CA 1
ATOM 717 C C . GLU A 1 88 ? -8.800 7.361 -7.217 1.00 93.44 88 GLU A C 1
ATOM 719 O O . GLU A 1 88 ? -9.826 6.771 -6.880 1.00 93.44 88 GLU A O 1
ATOM 724 N N . ASP A 1 89 ? -7.891 7.776 -6.334 1.00 89.75 89 ASP A N 1
ATOM 725 C CA . ASP A 1 89 ? -8.045 7.738 -4.878 1.00 89.75 89 ASP A CA 1
ATOM 726 C C . ASP A 1 89 ? -7.397 8.990 -4.268 1.00 89.75 89 ASP A C 1
ATOM 728 O O . ASP A 1 89 ? -6.290 9.381 -4.632 1.00 89.75 89 ASP A O 1
ATOM 732 N N . GLU A 1 90 ? -8.087 9.636 -3.333 1.00 85.56 90 GLU A N 1
ATOM 733 C CA . GLU A 1 90 ? -7.558 10.795 -2.605 1.00 85.56 90 GLU A CA 1
ATOM 734 C C . GLU A 1 90 ? -6.522 10.390 -1.546 1.00 85.56 90 GLU A C 1
ATOM 736 O O . GLU A 1 90 ? -5.699 11.202 -1.126 1.00 85.56 90 GLU A O 1
ATOM 741 N N . SER A 1 91 ? -6.548 9.127 -1.115 1.00 85.06 91 SER A N 1
ATOM 742 C CA . SER A 1 91 ? -5.683 8.594 -0.060 1.00 85.06 91 SER A CA 1
ATOM 743 C C . SER A 1 91 ? -4.254 8.346 -0.539 1.00 85.06 91 SER A C 1
ATOM 745 O O . SER A 1 91 ? -3.324 8.352 0.267 1.00 85.06 91 SER A O 1
ATOM 747 N N . THR A 1 92 ? -4.076 8.061 -1.830 1.00 89.44 92 THR A N 1
ATOM 748 C CA . THR A 1 92 ? -2.775 7.778 -2.435 1.00 89.44 92 THR A CA 1
ATOM 749 C C . THR A 1 92 ? -2.827 7.948 -3.950 1.00 89.44 92 THR A C 1
ATOM 751 O O . THR A 1 92 ? -3.822 7.644 -4.597 1.00 89.44 92 THR A O 1
ATOM 754 N N . LEU A 1 93 ? -1.714 8.404 -4.519 1.00 94.94 93 LEU A N 1
ATOM 755 C CA . LEU A 1 93 ? -1.560 8.684 -5.948 1.00 94.94 93 LEU A CA 1
ATOM 756 C C . LEU A 1 93 ? -0.729 7.613 -6.670 1.00 94.94 93 LEU A C 1
ATOM 758 O O . LEU A 1 93 ? -0.343 7.798 -7.822 1.00 94.94 93 LEU A O 1
ATOM 762 N N . VAL A 1 94 ? -0.427 6.503 -5.991 1.00 97.00 94 VAL A N 1
ATOM 763 C CA . VAL A 1 94 ? 0.551 5.499 -6.446 1.00 97.00 94 VAL A CA 1
ATOM 764 C C . VAL A 1 94 ? -0.077 4.141 -6.741 1.00 97.00 94 VAL A C 1
ATOM 766 O O . VAL A 1 94 ? 0.619 3.129 -6.750 1.00 97.00 94 VAL A O 1
ATOM 769 N N . VAL A 1 95 ? -1.391 4.100 -6.975 1.00 98.19 95 VAL A N 1
ATOM 770 C CA . VAL A 1 95 ? -2.098 2.879 -7.375 1.00 98.19 95 VAL A CA 1
ATOM 771 C C . VAL A 1 95 ? -2.515 2.976 -8.835 1.00 98.19 95 VAL A C 1
ATOM 773 O O . VAL A 1 95 ? -3.153 3.936 -9.264 1.00 98.19 95 VAL A O 1
ATOM 776 N N . GLY A 1 96 ? -2.114 1.979 -9.611 1.00 98.00 96 GLY A N 1
ATOM 777 C CA . GLY A 1 96 ? -2.425 1.856 -11.030 1.00 98.00 96 GLY A CA 1
ATOM 778 C C . GLY A 1 96 ? -2.831 0.430 -11.351 1.00 98.00 96 GLY A C 1
ATOM 779 O O . GLY A 1 96 ? -2.638 -0.474 -10.542 1.00 98.00 96 GLY A O 1
ATOM 780 N N . LEU A 1 97 ? -3.420 0.211 -12.516 1.00 98.25 97 LEU A N 1
ATOM 781 C CA . LEU A 1 97 ? -3.750 -1.127 -12.984 1.00 98.25 97 LEU A CA 1
ATOM 782 C C . LEU A 1 97 ? -3.732 -1.184 -14.503 1.00 98.25 97 LEU A C 1
ATOM 784 O O . LEU A 1 97 ? -4.015 -0.190 -15.169 1.00 98.25 97 LEU A O 1
ATOM 788 N N . ASP A 1 98 ? -3.444 -2.360 -15.034 1.00 98.38 98 ASP A N 1
ATOM 789 C CA . ASP A 1 98 ? -3.696 -2.710 -16.426 1.00 98.38 98 ASP A CA 1
ATOM 790 C C . ASP A 1 98 ? -4.689 -3.884 -16.486 1.00 98.38 98 ASP A C 1
ATOM 792 O O . ASP A 1 98 ? -5.313 -4.247 -15.487 1.00 98.38 98 ASP A O 1
ATOM 796 N N . LYS A 1 99 ? -4.888 -4.487 -17.659 1.00 97.75 99 LYS A N 1
ATOM 797 C CA . LYS A 1 99 ? -5.803 -5.633 -17.798 1.00 97.75 99 LYS A CA 1
ATOM 798 C C . LYS A 1 99 ? -5.357 -6.905 -17.049 1.00 97.75 99 LYS A C 1
ATOM 800 O O . LYS A 1 99 ? -6.170 -7.814 -16.905 1.00 97.75 99 LYS A O 1
ATOM 805 N N . ASN A 1 100 ? -4.094 -6.995 -16.634 1.00 97.00 100 ASN A N 1
ATOM 806 C CA . ASN A 1 100 ? -3.466 -8.181 -16.048 1.00 97.00 100 ASN A CA 1
ATOM 807 C C . ASN A 1 100 ? -3.192 -8.023 -14.542 1.00 97.00 100 ASN A C 1
ATOM 809 O O . ASN A 1 100 ? -3.348 -8.988 -13.797 1.00 97.00 100 ASN A O 1
ATOM 813 N N . HIS A 1 101 ? -2.795 -6.832 -14.091 1.00 97.75 101 HIS A N 1
ATOM 814 C CA . HIS A 1 101 ? -2.278 -6.588 -12.749 1.00 97.75 101 HIS A CA 1
ATOM 815 C C . HIS A 1 101 ? -2.800 -5.284 -12.144 1.00 97.75 101 HIS A C 1
ATOM 817 O O . HIS A 1 101 ? -3.017 -4.281 -12.826 1.00 97.75 101 HIS A O 1
ATOM 823 N N . VAL A 1 102 ? -2.914 -5.288 -10.816 1.00 98.31 102 VAL A N 1
ATOM 824 C CA . VAL A 1 102 ? -2.973 -4.078 -9.990 1.00 98.31 102 VAL A CA 1
ATOM 825 C C . VAL A 1 102 ? -1.572 -3.798 -9.455 1.00 98.31 102 VAL A C 1
ATOM 827 O O . VAL A 1 102 ? -0.889 -4.721 -9.018 1.00 98.31 102 VAL A O 1
ATOM 830 N N . TYR A 1 103 ? -1.154 -2.537 -9.465 1.00 98.19 103 TYR A N 1
ATOM 831 C CA . TYR A 1 103 ? 0.169 -2.089 -9.046 1.00 98.19 103 TYR A CA 1
ATOM 832 C C . TYR A 1 103 ? 0.077 -1.172 -7.826 1.00 98.19 103 TYR A C 1
ATOM 834 O O . TYR A 1 103 ? -0.684 -0.202 -7.826 1.00 98.19 103 TYR A O 1
ATOM 842 N N . PHE A 1 104 ? 0.902 -1.447 -6.816 1.00 97.25 104 PHE A N 1
ATOM 843 C CA . PHE A 1 104 ? 1.196 -0.530 -5.713 1.00 97.25 104 PHE A CA 1
ATOM 844 C C . PHE A 1 104 ? 2.606 0.030 -5.904 1.00 97.25 104 PHE A C 1
ATOM 846 O O . PHE A 1 104 ? 3.608 -0.678 -5.766 1.00 97.25 104 PHE A O 1
ATOM 853 N N . GLY A 1 105 ? 2.693 1.299 -6.300 1.00 96.81 105 GLY A N 1
ATOM 854 C CA . GLY A 1 105 ? 3.896 1.830 -6.927 1.00 96.81 105 GLY A CA 1
ATOM 855 C C . GLY A 1 105 ? 4.226 1.023 -8.181 1.00 96.81 105 GLY A C 1
ATOM 856 O O . GLY A 1 105 ? 3.406 0.906 -9.084 1.00 96.81 105 GLY A O 1
ATOM 857 N N . ASN A 1 106 ? 5.427 0.449 -8.234 1.00 95.88 106 ASN A N 1
ATOM 858 C CA . ASN A 1 106 ? 5.872 -0.393 -9.347 1.00 95.88 106 ASN A CA 1
ATOM 859 C C . ASN A 1 106 ? 5.685 -1.901 -9.096 1.00 95.88 106 ASN A C 1
ATOM 861 O O . ASN A 1 106 ? 6.128 -2.706 -9.912 1.00 95.88 106 ASN A O 1
ATOM 865 N N . ILE A 1 107 ? 5.087 -2.293 -7.966 1.00 95.38 107 ILE A N 1
ATOM 866 C CA . ILE A 1 107 ? 4.982 -3.697 -7.557 1.00 95.38 107 ILE A CA 1
ATOM 867 C C . ILE A 1 107 ? 3.613 -4.263 -7.958 1.00 95.38 107 ILE A C 1
ATOM 869 O O . ILE A 1 107 ? 2.601 -3.761 -7.461 1.00 95.38 107 ILE A O 1
ATOM 873 N N . PRO A 1 108 ? 3.550 -5.304 -8.813 1.00 96.44 108 PRO A N 1
ATOM 874 C CA . PRO A 1 108 ? 2.296 -5.969 -9.145 1.00 96.44 108 PRO A CA 1
ATOM 875 C C . PRO A 1 108 ? 1.800 -6.831 -7.976 1.00 96.44 108 PRO A C 1
ATOM 877 O O . PRO A 1 108 ? 2.556 -7.591 -7.367 1.00 96.44 108 PRO A O 1
ATOM 880 N N . ILE A 1 109 ? 0.504 -6.747 -7.685 1.00 96.25 109 ILE A N 1
ATOM 881 C CA . ILE A 1 109 ? -0.161 -7.476 -6.604 1.00 96.25 109 ILE A CA 1
ATOM 882 C C . ILE A 1 109 ? -0.908 -8.666 -7.198 1.00 96.25 109 ILE A C 1
ATOM 884 O O . ILE A 1 109 ? -2.020 -8.545 -7.705 1.00 96.25 109 ILE A O 1
ATOM 888 N N . SER A 1 110 ? -0.257 -9.829 -7.153 1.00 91.38 110 SER A N 1
ATOM 889 C CA . SER A 1 110 ? -0.663 -11.034 -7.895 1.00 91.38 110 SER A CA 1
ATOM 890 C C . SER A 1 110 ? -2.058 -11.587 -7.574 1.00 91.38 110 SER A C 1
ATOM 892 O O . SER A 1 110 ? -2.612 -12.343 -8.366 1.00 91.38 110 SER A O 1
ATOM 894 N N . ASP A 1 111 ? -2.617 -11.266 -6.409 1.00 93.75 111 ASP A N 1
ATOM 895 C CA . ASP A 1 111 ? -3.879 -11.815 -5.913 1.00 93.75 111 ASP A CA 1
ATOM 896 C C . ASP A 1 111 ? -5.034 -10.802 -5.894 1.00 93.75 111 ASP A C 1
ATOM 898 O O . ASP A 1 111 ? -6.075 -11.111 -5.304 1.00 93.75 111 ASP A O 1
ATOM 902 N N . LEU A 1 112 ? -4.860 -9.640 -6.539 1.00 97.31 112 LEU A N 1
ATOM 903 C CA . LEU A 1 112 ? -5.926 -8.683 -6.845 1.00 97.31 112 LEU A CA 1
ATOM 904 C C . LEU A 1 112 ? -6.349 -8.794 -8.317 1.00 97.31 112 LEU A C 1
ATOM 906 O O . LEU A 1 112 ? -5.525 -8.677 -9.221 1.00 97.31 112 LEU A O 1
ATOM 910 N N . ASP A 1 113 ? -7.649 -8.963 -8.559 1.00 97.94 113 ASP A N 1
ATOM 911 C CA . ASP A 1 113 ? -8.253 -8.930 -9.895 1.00 97.94 113 ASP A CA 1
ATOM 912 C C . ASP A 1 113 ? -8.455 -7.471 -10.369 1.00 97.94 113 ASP A C 1
ATOM 914 O O . ASP A 1 113 ? -9.327 -6.765 -9.839 1.00 97.94 113 ASP A O 1
ATOM 918 N N . PRO A 1 114 ? -7.710 -6.996 -11.389 1.00 98.00 114 PRO A N 1
ATOM 919 C CA . PRO A 1 114 ? -7.808 -5.614 -11.864 1.00 98.00 114 PRO A CA 1
ATOM 920 C C . PRO A 1 114 ? -9.184 -5.271 -12.447 1.00 98.00 114 PRO A C 1
ATOM 922 O O . PRO A 1 114 ? -9.589 -4.109 -12.431 1.00 98.00 114 PRO A O 1
ATOM 925 N N . SER A 1 115 ? -9.939 -6.266 -12.928 1.00 97.75 115 SER A N 1
ATOM 926 C CA . SER A 1 115 ? -11.278 -6.049 -13.485 1.00 97.75 115 SER A CA 1
ATOM 927 C C . SER A 1 115 ? -12.340 -5.773 -12.416 1.00 97.75 115 SER A C 1
ATOM 929 O O . SER A 1 115 ? -13.415 -5.262 -12.735 1.00 97.75 115 SER A O 1
ATOM 931 N N . LYS A 1 116 ? -12.041 -6.088 -11.148 1.00 98.06 116 LYS A N 1
ATOM 932 C CA . LYS A 1 116 ? -12.961 -5.962 -10.008 1.00 98.06 116 LYS A CA 1
ATOM 933 C C . LYS A 1 116 ? -12.466 -5.014 -8.923 1.00 98.06 116 LYS A C 1
ATOM 935 O O . LYS A 1 116 ? -13.130 -4.906 -7.894 1.00 98.06 116 LYS A O 1
ATOM 940 N N . LEU A 1 117 ? -11.333 -4.342 -9.133 1.00 98.12 117 LEU A N 1
ATOM 941 C CA . LEU A 1 117 ? -10.741 -3.472 -8.126 1.00 98.12 117 LEU A CA 1
ATOM 942 C C . LEU A 1 117 ? -11.711 -2.350 -7.719 1.00 98.12 117 LEU A C 1
ATOM 944 O O . LEU A 1 117 ? -12.254 -1.628 -8.555 1.00 98.12 117 LEU A O 1
ATOM 948 N N . GLN A 1 118 ? -11.891 -2.196 -6.414 1.00 97.31 118 GLN A N 1
ATOM 949 C CA . GLN A 1 118 ? -12.701 -1.178 -5.765 1.00 97.31 118 GLN A CA 1
ATOM 950 C C . GLN A 1 118 ? -11.854 -0.436 -4.737 1.00 97.31 118 GLN A C 1
ATOM 952 O O . GLN A 1 118 ? -11.136 -1.047 -3.940 1.00 97.31 118 GLN A O 1
ATOM 957 N N . VAL A 1 119 ? -11.988 0.888 -4.734 1.00 97.62 119 VAL A N 1
ATOM 958 C CA . VAL A 1 119 ? -11.426 1.761 -3.703 1.00 97.62 119 VAL A CA 1
ATOM 959 C C . VAL A 1 119 ? -12.365 1.743 -2.500 1.00 97.62 119 VAL A C 1
ATOM 961 O O . VAL A 1 119 ? -13.543 2.075 -2.623 1.00 97.62 119 VAL A O 1
ATOM 964 N N . ILE A 1 120 ? -11.855 1.335 -1.338 1.00 96.88 120 ILE A N 1
ATOM 965 C CA . ILE A 1 120 ? -12.581 1.422 -0.061 1.00 96.88 120 ILE A CA 1
ATOM 966 C C . ILE A 1 120 ? -12.379 2.812 0.559 1.00 96.88 120 ILE A C 1
ATOM 968 O O . ILE A 1 120 ? -13.282 3.323 1.215 1.00 96.88 120 ILE A O 1
ATOM 972 N N . GLY A 1 121 ? -11.215 3.428 0.329 1.00 96.12 121 GLY A N 1
ATOM 973 C CA . GLY A 1 121 ? -10.775 4.675 0.960 1.00 96.12 121 GLY A CA 1
ATOM 974 C C . GLY A 1 121 ? -9.760 4.418 2.075 1.00 96.12 121 GLY A C 1
ATOM 975 O O . GLY A 1 121 ? -9.514 3.271 2.451 1.00 96.12 121 GLY A O 1
ATOM 976 N N . ASN A 1 122 ? -9.129 5.476 2.592 1.00 96.44 122 ASN A N 1
ATOM 977 C CA . ASN A 1 122 ? -8.040 5.392 3.577 1.00 96.44 122 ASN A CA 1
ATOM 978 C C . ASN A 1 122 ? -6.861 4.498 3.130 1.00 96.44 122 ASN A C 1
ATOM 980 O O . ASN A 1 122 ? -6.172 3.910 3.965 1.00 96.44 122 ASN A O 1
ATOM 984 N N . GLY A 1 123 ? -6.630 4.391 1.817 1.00 96.62 123 GLY A N 1
ATOM 985 C CA . GLY A 1 123 ? -5.590 3.547 1.219 1.00 96.62 123 GLY A CA 1
ATOM 986 C C . GLY A 1 123 ? -5.931 2.054 1.173 1.00 96.62 123 GLY A C 1
ATOM 987 O O . GLY A 1 123 ? -5.028 1.239 0.984 1.00 96.62 123 GLY A O 1
ATOM 988 N N . TYR A 1 124 ? -7.200 1.676 1.371 1.00 98.00 124 TYR A N 1
ATOM 989 C CA . TYR A 1 124 ? -7.663 0.293 1.254 1.00 98.00 124 TYR A CA 1
ATOM 990 C C . TYR A 1 124 ? -8.311 0.016 -0.106 1.00 98.00 124 TYR A C 1
ATOM 992 O O . TYR A 1 124 ? -9.108 0.808 -0.615 1.00 98.00 124 TYR A O 1
ATOM 1000 N N . TYR A 1 125 ? -8.017 -1.167 -0.643 1.00 97.94 125 TYR A N 1
ATOM 1001 C CA . TYR A 1 125 ? -8.485 -1.650 -1.939 1.00 97.94 125 TYR A CA 1
ATOM 1002 C C . TYR A 1 125 ? -8.944 -3.096 -1.840 1.00 97.94 125 TYR A C 1
ATOM 1004 O O . TYR A 1 125 ? -8.360 -3.888 -1.099 1.00 97.94 125 TYR A O 1
ATOM 1012 N N . THR A 1 126 ? -9.967 -3.459 -2.607 1.00 97.50 126 THR A N 1
ATOM 1013 C CA . THR A 1 126 ? -10.468 -4.835 -2.666 1.00 97.50 126 THR A CA 1
ATOM 1014 C C . THR A 1 126 ? -10.913 -5.207 -4.069 1.00 97.50 126 THR A C 1
ATOM 1016 O O . THR A 1 126 ? -11.391 -4.357 -4.808 1.00 97.50 126 THR A O 1
ATOM 1019 N N . ASP A 1 127 ? -10.798 -6.479 -4.431 1.00 97.38 127 ASP A N 1
ATOM 1020 C CA . ASP A 1 127 ? -11.432 -7.057 -5.623 1.00 97.38 127 ASP A CA 1
ATOM 1021 C C . ASP A 1 127 ? -12.671 -7.916 -5.273 1.00 97.38 127 ASP A C 1
ATOM 1023 O O . ASP A 1 127 ? -13.223 -8.630 -6.113 1.00 97.38 127 ASP A O 1
ATOM 1027 N N . GLY A 1 128 ? -13.093 -7.877 -4.002 1.00 95.62 128 GLY A N 1
ATOM 1028 C CA . GLY A 1 128 ? -14.150 -8.708 -3.425 1.00 95.62 128 GLY A CA 1
ATOM 1029 C C . GLY A 1 128 ? -13.679 -10.058 -2.868 1.00 95.62 128 GLY A C 1
ATOM 1030 O O . GLY A 1 128 ? -14.432 -10.688 -2.126 1.00 95.62 128 GLY A O 1
ATOM 1031 N N . LYS A 1 129 ? -12.453 -10.502 -3.175 1.00 95.31 129 LYS A N 1
ATOM 1032 C CA . LYS A 1 129 ? -11.834 -11.732 -2.647 1.00 95.31 129 LYS A CA 1
ATOM 1033 C C . LYS A 1 129 ? -10.654 -11.421 -1.728 1.00 95.31 129 LYS A C 1
ATOM 1035 O O . LYS A 1 129 ? -10.542 -12.001 -0.650 1.00 95.31 129 LYS A O 1
ATOM 1040 N N . SER A 1 130 ? -9.777 -10.536 -2.172 1.00 96.56 130 SER A N 1
ATOM 1041 C CA . SER A 1 130 ? -8.586 -10.069 -1.483 1.00 96.56 130 SER A CA 1
ATOM 1042 C C . SER A 1 130 ? -8.766 -8.598 -1.124 1.00 96.56 130 SER A C 1
ATOM 1044 O O . SER A 1 130 ? -9.366 -7.822 -1.871 1.00 96.56 130 SER A O 1
ATOM 1046 N N . THR A 1 131 ? -8.231 -8.202 0.027 1.00 97.62 131 THR A N 1
ATOM 1047 C CA . THR A 1 131 ? -8.253 -6.811 0.483 1.00 97.62 131 THR A CA 1
ATOM 1048 C C . THR A 1 131 ? -6.861 -6.418 0.938 1.00 97.62 131 THR A C 1
ATOM 1050 O O . THR A 1 131 ? -6.206 -7.168 1.664 1.00 97.62 131 THR A O 1
ATOM 1053 N N . TYR A 1 132 ? -6.414 -5.246 0.504 1.00 97.69 132 TYR A N 1
ATOM 1054 C CA . TYR A 1 132 ? -5.080 -4.732 0.761 1.00 97.69 132 TYR A CA 1
ATOM 1055 C C . TYR A 1 132 ? -5.126 -3.295 1.251 1.00 97.69 132 TYR A C 1
ATOM 1057 O O . TYR A 1 132 ? -5.971 -2.510 0.833 1.00 97.69 132 TYR A O 1
ATOM 1065 N N . PHE A 1 133 ? -4.166 -2.954 2.098 1.00 97.94 133 PHE A N 1
ATOM 1066 C CA . PHE A 1 133 ? -3.759 -1.585 2.356 1.00 97.94 133 PHE A CA 1
ATOM 1067 C C . PHE A 1 133 ? -2.531 -1.260 1.498 1.00 97.94 133 PHE A C 1
ATOM 1069 O O . PHE A 1 133 ? -1.614 -2.080 1.445 1.00 97.94 133 PHE A O 1
ATOM 1076 N N . CYS A 1 134 ? -2.487 -0.074 0.889 1.00 97.38 134 CYS A N 1
ATOM 1077 C CA . CYS A 1 134 ? -1.305 0.497 0.243 1.00 97.38 134 CYS A CA 1
ATOM 1078 C C . CYS A 1 134 ? -0.973 1.852 0.880 1.00 97.38 134 CYS A C 1
ATOM 1080 O O . CYS A 1 134 ? -1.794 2.768 0.896 1.00 97.38 134 CYS A O 1
ATOM 1082 N N . SER A 1 135 ? 0.251 1.996 1.382 1.00 95.62 135 SER A N 1
ATOM 1083 C CA . SER A 1 135 ? 0.744 3.248 1.953 1.00 95.62 135 SER A CA 1
ATOM 1084 C C . SER A 1 135 ? 0.973 4.305 0.864 1.00 95.62 135 SER A C 1
ATOM 1086 O O . SER A 1 135 ? 1.567 3.977 -0.164 1.00 95.62 135 SER A O 1
ATOM 1088 N N . PRO A 1 136 ? 0.616 5.583 1.092 1.00 93.69 136 PRO A N 1
ATOM 1089 C CA . PRO A 1 136 ? 1.014 6.684 0.209 1.00 93.69 136 PRO A CA 1
ATOM 1090 C C . PRO A 1 136 ? 2.483 7.093 0.378 1.00 93.69 136 PRO A C 1
ATOM 1092 O O . PRO A 1 136 ? 2.995 7.888 -0.403 1.00 93.69 136 PRO A O 1
ATOM 1095 N N . TYR A 1 137 ? 3.173 6.577 1.400 1.00 93.56 137 TYR A N 1
ATOM 1096 C CA . TYR A 1 137 ? 4.567 6.904 1.695 1.00 93.56 137 TYR A CA 1
ATOM 1097 C C . TYR A 1 137 ? 5.465 5.691 1.517 1.00 93.56 137 TYR A C 1
ATOM 1099 O O . TYR A 1 137 ? 5.128 4.593 1.970 1.00 93.56 137 TYR A O 1
ATOM 1107 N N . SER A 1 138 ? 6.630 5.905 0.912 1.00 94.38 138 SER A N 1
ATOM 1108 C CA . SER A 1 138 ? 7.634 4.863 0.742 1.00 94.38 138 SER A CA 1
ATOM 1109 C C . SER A 1 138 ? 8.431 4.610 2.018 1.00 94.38 138 SER A C 1
ATOM 1111 O O . SER A 1 138 ? 8.747 5.537 2.764 1.00 94.38 138 SER A O 1
ATOM 1113 N N . GLN A 1 139 ? 8.844 3.365 2.220 1.00 94.25 139 GLN A N 1
ATOM 1114 C CA . GLN A 1 139 ? 9.765 2.954 3.276 1.00 94.25 139 GLN A CA 1
ATOM 1115 C C . GLN A 1 139 ? 10.837 2.031 2.706 1.00 94.25 139 GLN A C 1
ATOM 1117 O O . GLN A 1 139 ? 10.736 1.558 1.572 1.00 94.25 139 GLN A O 1
ATOM 1122 N N . ARG A 1 140 ? 11.889 1.796 3.492 1.00 91.81 140 ARG A N 1
ATOM 1123 C CA . ARG A 1 140 ? 12.921 0.827 3.133 1.00 91.81 140 ARG A CA 1
ATOM 1124 C C . ARG A 1 140 ? 12.290 -0.564 3.041 1.00 91.81 140 ARG A C 1
ATOM 1126 O O . ARG A 1 140 ? 11.504 -0.946 3.899 1.00 91.81 140 ARG A O 1
ATOM 1133 N N . ASN A 1 141 ? 12.648 -1.306 2.004 1.00 90.69 141 ASN A N 1
ATOM 1134 C CA . ASN A 1 141 ? 12.228 -2.685 1.822 1.00 90.69 141 ASN A CA 1
ATOM 1135 C C . ASN A 1 141 ? 13.042 -3.591 2.756 1.00 90.69 141 ASN A C 1
ATOM 1137 O O . ASN A 1 141 ? 14.193 -3.912 2.457 1.00 90.69 141 ASN A O 1
ATOM 1141 N N . GLU A 1 142 ? 12.469 -3.944 3.905 1.00 85.56 142 GLU A N 1
ATOM 1142 C CA . GLU A 1 142 ? 13.125 -4.802 4.903 1.00 85.56 142 GLU A CA 1
ATOM 1143 C C . GLU A 1 142 ? 13.165 -6.280 4.483 1.00 85.56 142 GLU A C 1
ATOM 1145 O O . GLU A 1 142 ? 14.052 -7.011 4.921 1.00 85.56 142 GLU A O 1
ATOM 1150 N N . ASP A 1 143 ? 12.279 -6.697 3.575 1.00 82.75 143 ASP A N 1
ATOM 1151 C CA . ASP A 1 143 ? 12.219 -8.069 3.057 1.00 82.75 143 ASP A CA 1
ATOM 1152 C C . ASP A 1 143 ? 13.285 -8.343 1.979 1.00 82.75 143 ASP A C 1
ATOM 1154 O O . ASP A 1 143 ? 13.540 -9.494 1.607 1.00 82.75 143 ASP A O 1
ATOM 1158 N N . LEU A 1 144 ? 13.942 -7.296 1.464 1.00 81.06 144 LEU A N 1
ATOM 1159 C CA . LEU A 1 144 ? 15.014 -7.440 0.487 1.00 81.06 144 LEU A CA 1
ATOM 1160 C C . LEU A 1 144 ? 16.290 -7.959 1.160 1.00 81.06 144 LEU A C 1
ATOM 1162 O O . LEU A 1 144 ? 17.024 -7.220 1.818 1.00 81.06 144 LEU A O 1
ATOM 1166 N N . SER A 1 145 ? 16.597 -9.236 0.941 1.00 79.69 145 SER A N 1
ATOM 1167 C CA . SER A 1 145 ? 17.845 -9.828 1.427 1.00 79.69 145 SER A CA 1
ATOM 1168 C C . SER A 1 145 ? 19.076 -9.217 0.745 1.00 79.69 145 SER A C 1
ATOM 1170 O O . SER A 1 145 ? 19.043 -8.847 -0.429 1.00 79.69 145 SER A O 1
ATOM 1172 N N . THR A 1 146 ? 20.213 -9.180 1.449 1.00 77.75 146 THR A N 1
ATOM 1173 C CA . THR A 1 146 ? 21.478 -8.637 0.916 1.00 77.75 146 THR A CA 1
ATOM 1174 C C . THR A 1 146 ? 21.961 -9.368 -0.343 1.00 77.75 146 THR A C 1
ATOM 1176 O O . THR A 1 146 ? 22.536 -8.753 -1.239 1.00 77.75 146 THR A O 1
ATOM 1179 N N . SER A 1 147 ? 21.724 -10.679 -0.447 1.00 73.25 147 SER A N 1
ATOM 1180 C CA . SER A 1 147 ? 22.083 -11.459 -1.639 1.00 73.25 147 SER A CA 1
ATOM 1181 C C . SER A 1 147 ? 21.200 -11.113 -2.837 1.00 73.25 147 SER A C 1
ATOM 1183 O O . SER A 1 147 ? 21.706 -10.974 -3.951 1.00 73.25 147 SER A O 1
ATOM 1185 N N . MET A 1 148 ? 19.898 -10.925 -2.609 1.00 81.75 148 MET A N 1
ATOM 1186 C CA . MET A 1 148 ? 18.966 -10.471 -3.636 1.00 81.75 148 MET A CA 1
ATOM 1187 C C . MET A 1 148 ? 19.283 -9.036 -4.068 1.00 81.75 148 MET A C 1
ATOM 1189 O O . MET A 1 148 ? 19.270 -8.727 -5.257 1.00 81.75 148 MET A O 1
ATOM 1193 N N . GLU A 1 149 ? 19.645 -8.171 -3.124 1.00 80.88 149 GLU A N 1
ATOM 1194 C CA . GLU A 1 149 ? 20.097 -6.811 -3.401 1.00 80.88 149 GLU A CA 1
ATOM 1195 C C . GLU A 1 149 ? 21.337 -6.799 -4.312 1.00 80.88 149 GLU A C 1
ATOM 1197 O O . GLU A 1 149 ? 21.365 -6.065 -5.301 1.00 80.88 149 GLU A O 1
ATOM 1202 N N . LEU A 1 150 ? 22.338 -7.645 -4.035 1.00 76.06 150 LEU A N 1
ATOM 1203 C CA . LEU A 1 150 ? 23.531 -7.784 -4.878 1.00 76.06 150 LEU A CA 1
ATOM 1204 C C . LEU A 1 150 ? 23.180 -8.275 -6.289 1.00 76.06 150 LEU A C 1
ATOM 1206 O O . LEU A 1 150 ? 23.679 -7.723 -7.269 1.00 76.06 150 LEU A O 1
ATOM 1210 N N . LEU A 1 151 ? 22.307 -9.281 -6.403 1.00 79.12 151 LEU A N 1
ATOM 1211 C CA . LEU A 1 151 ? 21.853 -9.790 -7.698 1.00 79.12 151 LEU A CA 1
ATOM 1212 C C . LEU A 1 151 ? 21.130 -8.703 -8.506 1.00 79.12 151 LEU A C 1
ATOM 1214 O O . LEU A 1 151 ? 21.397 -8.540 -9.695 1.00 79.12 151 LEU A O 1
ATOM 1218 N N . GLN A 1 152 ? 20.262 -7.925 -7.856 1.00 81.88 152 GLN A N 1
ATOM 1219 C CA . GLN A 1 152 ? 19.567 -6.805 -8.489 1.00 81.88 152 GLN A CA 1
ATOM 1220 C C . GLN A 1 152 ? 20.527 -5.674 -8.882 1.00 81.88 152 GLN A C 1
ATOM 1222 O O . GLN A 1 152 ? 20.340 -5.060 -9.926 1.00 81.88 152 GLN A O 1
ATOM 1227 N N . HIS A 1 153 ? 21.582 -5.415 -8.103 1.00 78.62 153 HIS A N 1
ATOM 1228 C CA . HIS A 1 153 ? 22.644 -4.477 -8.493 1.00 78.62 153 HIS A CA 1
ATOM 1229 C C . HIS A 1 153 ? 23.398 -4.936 -9.734 1.00 78.62 153 HIS A C 1
ATOM 1231 O O . HIS A 1 153 ? 23.635 -4.134 -10.634 1.00 78.62 153 HIS A O 1
ATOM 1237 N N . LEU A 1 154 ? 23.749 -6.220 -9.812 1.00 79.25 154 LEU A N 1
ATOM 1238 C CA . LEU A 1 154 ? 24.375 -6.781 -11.007 1.00 79.25 154 LEU A CA 1
ATOM 1239 C C . LEU A 1 154 ? 23.439 -6.661 -12.213 1.00 79.25 154 LEU A C 1
ATOM 1241 O O . LEU A 1 154 ? 23.866 -6.188 -13.261 1.00 79.25 154 LEU A O 1
ATOM 1245 N N . ALA A 1 155 ? 22.156 -6.996 -12.052 1.00 79.94 155 ALA A N 1
ATOM 1246 C CA . ALA A 1 155 ? 21.155 -6.815 -13.101 1.00 79.94 155 ALA A CA 1
ATOM 1247 C C . ALA A 1 155 ? 21.035 -5.345 -13.541 1.00 79.94 155 ALA A C 1
ATOM 1249 O O . ALA A 1 155 ? 20.962 -5.078 -14.738 1.00 79.94 155 ALA A O 1
ATOM 1250 N N . TYR A 1 156 ? 21.089 -4.396 -12.601 1.00 79.50 156 TYR A N 1
ATOM 1251 C CA . TYR A 1 156 ? 21.058 -2.960 -12.884 1.00 79.50 156 TYR A CA 1
ATOM 1252 C C . TYR A 1 156 ? 22.277 -2.467 -13.672 1.00 79.50 156 TYR A C 1
ATOM 1254 O O . TYR A 1 156 ? 22.151 -1.549 -14.473 1.00 79.50 156 TYR A O 1
ATOM 1262 N N . ILE A 1 157 ? 23.464 -3.055 -13.489 1.00 74.06 157 ILE A N 1
ATOM 1263 C CA . ILE A 1 157 ? 24.644 -2.699 -14.299 1.00 74.06 157 ILE A CA 1
ATOM 1264 C C . ILE A 1 157 ? 24.407 -3.040 -15.774 1.00 74.06 157 ILE A C 1
ATOM 1266 O O . ILE A 1 157 ? 24.842 -2.303 -16.651 1.00 74.06 157 ILE A O 1
ATOM 1270 N N . PHE A 1 158 ? 23.703 -4.137 -16.047 1.00 73.69 158 PHE A N 1
ATOM 1271 C CA . PHE A 1 158 ? 23.426 -4.605 -17.406 1.00 73.69 158 PHE A CA 1
ATOM 1272 C C . PHE A 1 158 ? 22.039 -4.189 -17.923 1.00 73.69 158 PHE A C 1
ATOM 1274 O O . PHE A 1 158 ? 21.638 -4.627 -19.000 1.00 73.69 158 PHE A O 1
ATOM 1281 N N . SER A 1 159 ? 21.303 -3.353 -17.182 1.00 73.25 159 SER A N 1
ATOM 1282 C CA . SER A 1 159 ? 19.950 -2.911 -17.523 1.00 73.25 159 SER A CA 1
ATOM 1283 C C . SER A 1 159 ? 19.814 -1.394 -17.443 1.00 73.25 159 SER A C 1
ATOM 1285 O O . SER A 1 159 ? 20.387 -0.742 -16.575 1.00 73.25 159 SER A O 1
ATOM 1287 N N . LYS A 1 160 ? 18.996 -0.817 -18.326 1.00 69.25 160 LYS A N 1
ATOM 1288 C CA . LYS A 1 160 ? 18.685 0.620 -18.300 1.00 69.25 160 LYS A CA 1
ATOM 1289 C C . LYS A 1 160 ? 17.774 0.997 -17.132 1.00 69.25 160 LYS A C 1
ATOM 1291 O O . LYS A 1 160 ? 17.904 2.086 -16.576 1.00 69.25 160 LYS A O 1
ATOM 1296 N N . THR A 1 161 ? 16.867 0.095 -16.759 1.00 67.88 161 THR A N 1
ATOM 1297 C CA . THR A 1 161 ? 15.694 0.412 -15.930 1.00 67.88 161 THR A CA 1
ATOM 1298 C C . THR A 1 161 ? 15.541 -0.485 -14.704 1.00 67.88 161 THR A C 1
ATOM 1300 O O . THR A 1 161 ? 14.950 -0.055 -13.713 1.00 67.88 161 THR A O 1
ATOM 1303 N N . LYS A 1 162 ? 16.117 -1.699 -14.706 1.00 74.69 162 LYS A N 1
ATOM 1304 C CA . LYS A 1 162 ? 15.968 -2.664 -13.601 1.00 74.69 162 LYS A CA 1
ATOM 1305 C C . LYS A 1 162 ? 16.798 -2.269 -12.390 1.00 74.69 162 LYS A C 1
ATOM 1307 O O . LYS A 1 162 ? 17.956 -2.656 -12.271 1.00 74.69 162 LYS A O 1
ATOM 1312 N N . LYS A 1 163 ? 16.209 -1.486 -11.492 1.00 78.94 163 LYS A N 1
ATOM 1313 C CA . LYS A 1 163 ? 16.842 -1.011 -10.261 1.00 78.94 163 LYS A CA 1
ATOM 1314 C C . LYS A 1 163 ? 16.585 -1.963 -9.096 1.00 78.94 163 LYS A C 1
ATOM 1316 O O . LYS A 1 163 ? 15.545 -2.608 -9.021 1.00 78.94 163 LYS A O 1
ATOM 1321 N N . SER A 1 164 ? 17.515 -1.998 -8.143 1.00 84.50 164 SER A N 1
ATOM 1322 C CA . SER A 1 164 ? 17.285 -2.705 -6.887 1.00 84.50 164 SER A CA 1
ATOM 1323 C C . SER A 1 164 ? 16.146 -2.074 -6.082 1.00 84.50 164 SER A C 1
ATOM 1325 O O . SER A 1 164 ? 16.176 -0.871 -5.812 1.00 84.50 164 SER A O 1
ATOM 1327 N N . GLN A 1 165 ? 15.181 -2.891 -5.656 1.00 89.00 165 GLN A N 1
ATOM 1328 C CA . GLN A 1 165 ? 13.975 -2.473 -4.937 1.00 89.00 165 GLN A CA 1
ATOM 1329 C C . GLN A 1 165 ? 14.247 -2.202 -3.446 1.00 89.00 165 GLN A C 1
ATOM 1331 O O . GLN A 1 165 ? 13.678 -2.839 -2.560 1.00 89.00 165 GLN A O 1
ATOM 1336 N N . ARG A 1 166 ? 15.143 -1.256 -3.147 1.00 89.12 166 ARG A N 1
ATOM 1337 C CA . ARG A 1 166 ? 15.535 -0.896 -1.768 1.00 89.12 166 ARG A CA 1
ATOM 1338 C C . ARG A 1 166 ? 14.455 -0.152 -0.989 1.00 89.12 166 ARG A C 1
ATOM 1340 O O . ARG A 1 166 ? 14.500 -0.136 0.238 1.00 89.12 166 ARG A O 1
ATOM 1347 N N . TYR A 1 167 ? 13.535 0.493 -1.696 1.00 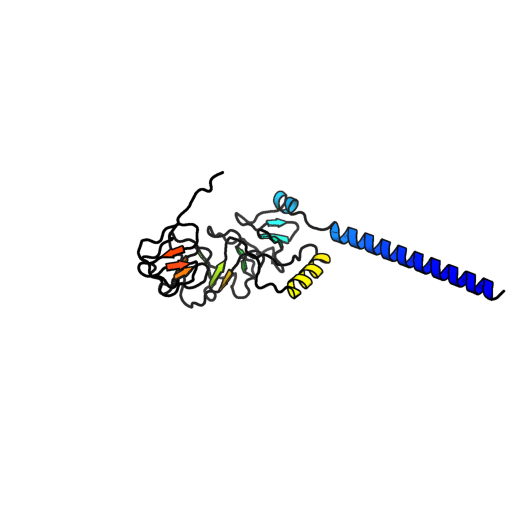93.12 167 TYR A N 1
ATOM 1348 C CA . TYR A 1 167 ? 12.402 1.215 -1.130 1.00 93.12 167 TYR A CA 1
ATOM 1349 C C . TYR A 1 167 ? 11.136 0.771 -1.849 1.00 93.12 167 TYR A C 1
ATOM 1351 O O . TYR A 1 167 ? 11.184 0.493 -3.045 1.00 93.12 167 TYR A O 1
ATOM 1359 N N . ILE A 1 168 ? 10.024 0.704 -1.132 1.00 95.12 168 ILE A N 1
ATOM 1360 C CA . ILE A 1 168 ? 8.699 0.356 -1.658 1.00 95.12 168 ILE A CA 1
ATOM 1361 C C . ILE A 1 168 ? 7.658 1.267 -1.026 1.00 95.12 168 ILE A C 1
ATOM 1363 O O . ILE A 1 168 ? 7.915 1.835 0.032 1.00 95.12 168 ILE A O 1
ATOM 1367 N N . TYR A 1 169 ? 6.475 1.359 -1.623 1.00 95.69 169 TYR A N 1
ATOM 1368 C CA . TYR A 1 169 ? 5.271 1.747 -0.893 1.00 95.69 169 TYR A CA 1
ATOM 1369 C C . TYR A 1 169 ? 4.793 0.528 -0.102 1.00 95.69 169 TYR A C 1
ATOM 1371 O O . TYR A 1 169 ? 4.393 -0.452 -0.730 1.00 95.69 169 TYR A O 1
ATOM 1379 N N . PRO A 1 170 ? 4.878 0.514 1.243 1.00 95.31 170 PRO A N 1
ATOM 1380 C CA . PRO A 1 170 ? 4.474 -0.654 2.011 1.00 95.31 170 PRO A CA 1
ATOM 1381 C C . PRO A 1 170 ? 3.010 -0.983 1.771 1.00 95.31 170 PRO A C 1
ATOM 1383 O O . PRO A 1 170 ? 2.152 -0.096 1.779 1.00 95.31 170 PRO A O 1
ATOM 1386 N N . TYR A 1 171 ? 2.729 -2.266 1.611 1.00 95.50 171 TYR A N 1
ATOM 1387 C CA . TYR A 1 171 ? 1.379 -2.770 1.464 1.00 95.50 171 TYR A CA 1
ATOM 1388 C C . TYR A 1 171 ? 1.173 -3.998 2.338 1.00 95.50 171 TYR A C 1
ATOM 1390 O O . TYR A 1 171 ? 2.114 -4.712 2.684 1.00 95.50 171 TYR A O 1
ATOM 1398 N N . LYS A 1 172 ? -0.078 -4.236 2.724 1.00 95.69 172 LYS A N 1
ATOM 1399 C CA . LYS A 1 172 ? -0.435 -5.321 3.635 1.00 95.69 172 LYS A CA 1
ATOM 1400 C C . LYS A 1 172 ? -1.740 -5.955 3.198 1.00 95.69 172 LYS A C 1
ATOM 1402 O O . LYS A 1 172 ? -2.720 -5.242 3.008 1.00 95.69 172 LYS A O 1
ATOM 1407 N N . LYS A 1 173 ? -1.754 -7.283 3.080 1.00 96.44 173 LYS A N 1
ATOM 1408 C CA . LYS A 1 173 ? -2.986 -8.057 2.917 1.00 96.44 173 LYS A CA 1
ATOM 1409 C C . LYS A 1 173 ? -3.738 -8.118 4.242 1.00 96.44 173 LYS A C 1
ATOM 1411 O O . LYS A 1 173 ? -3.128 -8.382 5.279 1.00 96.44 173 LYS A O 1
ATOM 1416 N N . ILE A 1 174 ? -5.047 -7.894 4.202 1.00 96.25 174 ILE A N 1
ATOM 1417 C CA . ILE A 1 174 ? -5.914 -7.989 5.372 1.00 96.25 174 ILE A CA 1
ATOM 1418 C C . ILE A 1 174 ? -6.573 -9.365 5.379 1.00 96.25 174 ILE A C 1
ATOM 1420 O O . ILE A 1 174 ? -7.310 -9.725 4.463 1.00 96.25 174 ILE A O 1
ATOM 1424 N N . GLU A 1 175 ? -6.346 -10.107 6.458 1.00 91.06 175 GLU A N 1
ATOM 1425 C CA . GLU A 1 175 ? -6.965 -11.409 6.701 1.00 91.06 175 GLU A CA 1
ATOM 1426 C C . GLU A 1 175 ? -8.382 -11.222 7.269 1.00 91.06 175 GLU A C 1
ATOM 1428 O O . GLU A 1 175 ? -8.623 -11.335 8.473 1.00 91.06 175 GLU A O 1
ATOM 1433 N N . THR A 1 176 ? -9.328 -10.883 6.391 1.00 90.69 176 THR A N 1
ATOM 1434 C CA . THR A 1 176 ? -10.757 -10.791 6.714 1.00 90.69 176 THR A CA 1
ATOM 1435 C C . THR A 1 176 ? -11.611 -11.236 5.530 1.00 90.69 176 THR A C 1
ATOM 1437 O O . THR A 1 176 ? -11.277 -10.992 4.374 1.00 90.69 176 THR A O 1
ATOM 1440 N N . ASN A 1 177 ? -12.732 -11.893 5.819 1.00 88.62 177 ASN A N 1
ATOM 1441 C CA . ASN A 1 177 ? -13.768 -12.230 4.839 1.00 88.62 177 ASN A CA 1
ATOM 1442 C C . ASN A 1 177 ? -14.932 -11.225 4.852 1.00 88.62 177 ASN A C 1
ATOM 1444 O O . ASN A 1 177 ? -15.910 -11.397 4.123 1.00 88.62 177 ASN A O 1
ATOM 1448 N N . LYS A 1 178 ? -14.860 -10.206 5.712 1.00 94.25 178 LYS A N 1
ATOM 1449 C CA . LYS A 1 178 ? -15.878 -9.171 5.852 1.00 94.25 178 LYS A CA 1
ATOM 1450 C C . LYS A 1 178 ? -15.523 -7.955 5.004 1.00 94.25 178 LYS A C 1
ATOM 1452 O O . LYS A 1 178 ? -14.358 -7.662 4.748 1.00 94.25 178 LYS A O 1
ATOM 1457 N N . ARG A 1 179 ? -16.551 -7.215 4.591 1.00 94.62 179 ARG A N 1
ATOM 1458 C CA . ARG A 1 179 ? -16.373 -5.965 3.851 1.00 94.62 179 ARG A CA 1
ATOM 1459 C C . ARG A 1 179 ? -15.809 -4.890 4.779 1.00 94.62 179 ARG A C 1
ATOM 1461 O O . ARG A 1 179 ? -16.419 -4.601 5.805 1.00 94.62 179 ARG A O 1
ATOM 1468 N N . LEU A 1 180 ? -14.691 -4.283 4.385 1.00 97.62 180 LEU A N 1
ATOM 1469 C CA . LEU A 1 180 ? -14.139 -3.126 5.081 1.00 97.62 180 LEU A CA 1
ATOM 1470 C C . LEU A 1 180 ? -14.867 -1.836 4.699 1.00 97.62 180 LEU A C 1
ATOM 1472 O O . LEU A 1 180 ? -15.334 -1.667 3.570 1.00 97.62 180 LEU A O 1
ATOM 1476 N N . GLN A 1 181 ? -14.908 -0.918 5.654 1.00 97.38 181 GLN A N 1
ATOM 1477 C CA . GLN A 1 181 ? -15.322 0.467 5.488 1.00 97.38 181 GLN A CA 1
ATOM 1478 C C . GLN A 1 181 ? -14.208 1.380 6.009 1.00 97.38 181 GLN A C 1
ATOM 1480 O O . GLN A 1 181 ? -13.575 1.037 7.016 1.00 97.38 181 GLN A O 1
ATOM 1485 N N . PRO A 1 182 ? -13.943 2.521 5.354 1.00 97.06 182 PRO A N 1
ATOM 1486 C CA . PRO A 1 182 ? -13.004 3.499 5.879 1.00 97.06 182 PRO A CA 1
ATOM 1487 C C . PRO A 1 182 ? -13.575 4.102 7.166 1.00 97.06 182 PRO A C 1
ATOM 1489 O O . PRO A 1 182 ? -14.781 4.311 7.288 1.00 97.06 182 PRO A O 1
ATOM 1492 N N . VAL A 1 183 ? -12.709 4.385 8.135 1.00 96.75 183 VAL A N 1
ATOM 1493 C CA . VAL A 1 183 ? -13.110 5.119 9.339 1.00 96.75 183 VAL A CA 1
ATOM 1494 C C . VAL A 1 183 ? -13.001 6.616 9.066 1.00 96.75 183 VAL A C 1
ATOM 1496 O O . VAL A 1 183 ? -11.933 7.121 8.714 1.00 96.75 183 VAL A O 1
ATOM 1499 N N . GLU A 1 184 ? -14.109 7.332 9.236 1.00 93.50 184 GLU A N 1
ATOM 1500 C CA . GLU A 1 184 ? -14.151 8.784 9.061 1.00 93.50 184 GLU A CA 1
ATOM 1501 C C . GLU A 1 184 ? -13.246 9.499 10.073 1.00 93.50 184 GLU A C 1
ATOM 1503 O O . GLU A 1 184 ? -13.146 9.104 11.234 1.00 93.50 184 GLU A O 1
ATOM 1508 N N . ASN A 1 185 ? -12.591 10.580 9.637 1.00 90.38 185 ASN A N 1
ATOM 1509 C CA . ASN A 1 185 ? -11.689 11.412 10.450 1.00 90.38 185 ASN A CA 1
ATOM 1510 C C . ASN A 1 185 ? -10.474 10.685 11.065 1.00 90.38 185 ASN A C 1
ATOM 1512 O O . ASN A 1 185 ? -9.723 11.290 11.829 1.00 90.38 185 ASN A O 1
ATOM 1516 N N . LEU A 1 186 ? -10.238 9.418 10.715 1.00 93.12 186 LEU A N 1
ATOM 1517 C CA . LEU A 1 186 ? -9.063 8.648 11.112 1.00 93.12 186 LEU A CA 1
ATOM 1518 C C . LEU A 1 186 ? -8.389 8.074 9.860 1.00 93.12 186 LEU A C 1
ATOM 1520 O O . LEU A 1 186 ? -8.748 7.011 9.359 1.00 93.12 186 LEU A O 1
ATOM 1524 N N . GLN A 1 187 ? -7.391 8.794 9.344 1.00 91.94 187 GLN A N 1
ATOM 1525 C CA . GLN A 1 187 ? -6.644 8.366 8.160 1.00 91.94 187 GLN A CA 1
ATOM 1526 C C . GLN A 1 187 ? -5.975 7.006 8.373 1.00 91.94 187 GLN A C 1
ATOM 1528 O O . GLN A 1 187 ? -5.461 6.711 9.451 1.00 91.94 187 GLN A O 1
ATOM 1533 N N . TYR A 1 188 ? -5.943 6.194 7.315 1.00 95.25 188 TYR A N 1
ATOM 1534 C CA . TYR A 1 188 ? -5.376 4.838 7.315 1.00 95.25 188 TYR A CA 1
ATOM 1535 C C . TYR A 1 188 ? -6.109 3.825 8.207 1.00 95.25 188 TYR A C 1
ATOM 1537 O O . TYR A 1 188 ? -5.652 2.680 8.334 1.00 95.25 188 TYR A O 1
ATOM 1545 N N . PHE A 1 189 ? -7.253 4.209 8.785 1.00 97.31 189 PHE A N 1
ATOM 1546 C CA . PHE A 1 189 ? -8.112 3.301 9.530 1.00 97.31 189 PHE A CA 1
ATOM 1547 C C . PHE A 1 189 ? -9.230 2.719 8.666 1.00 97.31 189 PHE A C 1
ATOM 1549 O O . PHE A 1 189 ? -9.873 3.419 7.884 1.00 97.31 189 PHE A O 1
ATOM 1556 N N . ALA A 1 190 ? -9.498 1.434 8.857 1.00 98.06 190 ALA A N 1
ATOM 1557 C CA . ALA A 1 190 ? -10.665 0.754 8.313 1.00 98.06 190 ALA A CA 1
ATOM 1558 C C . ALA A 1 190 ? -11.292 -0.153 9.376 1.00 98.06 190 ALA A C 1
ATOM 1560 O O . ALA A 1 190 ? -10.651 -0.509 10.364 1.00 98.06 190 ALA A O 1
ATOM 1561 N N . THR A 1 191 ? -12.544 -0.547 9.180 1.00 97.75 191 THR A N 1
ATOM 1562 C CA . THR A 1 191 ? -13.233 -1.497 10.055 1.00 97.75 191 THR A CA 1
ATOM 1563 C C . THR A 1 191 ? -14.076 -2.474 9.252 1.00 97.75 191 THR A C 1
ATOM 1565 O O . THR A 1 191 ? -14.620 -2.116 8.213 1.00 97.75 191 THR A O 1
ATOM 1568 N N . ASP A 1 192 ? -14.195 -3.709 9.739 1.00 96.81 192 ASP A N 1
ATOM 1569 C CA . ASP A 1 192 ? -15.186 -4.683 9.263 1.00 96.81 192 ASP A CA 1
ATOM 1570 C C . ASP A 1 192 ? -16.437 -4.751 10.166 1.00 96.81 192 ASP A C 1
ATOM 1572 O O . ASP A 1 192 ? -17.240 -5.685 10.072 1.00 96.81 192 ASP A O 1
ATOM 1576 N N . GLY A 1 193 ? -16.585 -3.783 11.076 1.00 95.50 193 GLY A N 1
ATOM 1577 C CA . GLY A 1 193 ? -17.632 -3.726 12.096 1.00 95.50 193 GLY A CA 1
ATOM 1578 C C . GLY A 1 193 ? -17.330 -4.528 13.366 1.00 95.50 193 GLY A C 1
ATOM 1579 O O . GLY A 1 193 ? -18.015 -4.341 14.367 1.00 95.50 193 GLY A O 1
ATOM 1580 N N . GLU A 1 194 ? -16.313 -5.395 13.363 1.00 95.06 194 GLU A N 1
ATOM 1581 C CA . GLU A 1 194 ? -15.860 -6.137 14.550 1.00 95.06 194 GLU A CA 1
ATOM 1582 C C . GLU A 1 194 ? -14.455 -5.710 14.979 1.00 95.06 194 GLU A C 1
ATOM 1584 O O . GLU A 1 194 ? -14.188 -5.502 16.161 1.00 95.06 194 GLU A O 1
ATOM 1589 N N . LYS A 1 195 ? -13.554 -5.571 14.010 1.00 97.06 195 LYS A N 1
ATOM 1590 C CA . LYS A 1 195 ? -12.163 -5.185 14.198 1.00 97.06 195 LYS A CA 1
ATOM 1591 C C . LYS A 1 195 ? -11.911 -3.818 13.590 1.00 97.06 195 LYS A C 1
ATOM 1593 O O . LYS A 1 195 ? -12.548 -3.402 12.618 1.00 97.06 195 LYS A O 1
ATOM 1598 N N . VAL A 1 196 ? -10.933 -3.136 14.165 1.00 97.94 196 VAL A N 1
ATOM 1599 C CA . VAL A 1 196 ? -10.379 -1.890 13.645 1.00 97.94 196 VAL A CA 1
ATOM 1600 C C . VAL A 1 196 ? -8.991 -2.198 13.108 1.00 97.94 196 VAL A C 1
ATOM 1602 O O . VAL A 1 196 ? -8.213 -2.871 13.779 1.00 97.94 196 VAL A O 1
ATOM 1605 N N . TYR A 1 197 ? -8.682 -1.712 11.915 1.00 98.12 197 TYR A N 1
ATOM 1606 C CA . TYR A 1 197 ? -7.409 -1.913 11.240 1.00 98.12 197 TYR A CA 1
ATOM 1607 C C . TYR A 1 197 ? -6.720 -0.567 11.051 1.00 98.12 197 TYR A C 1
ATOM 1609 O O . TYR A 1 197 ? -7.357 0.373 10.588 1.00 98.12 197 TYR A O 1
ATOM 1617 N N . TYR A 1 198 ? -5.430 -0.484 11.362 1.00 97.56 198 TYR A N 1
ATOM 1618 C CA . TYR A 1 198 ? -4.558 0.639 11.023 1.00 97.56 198 TYR A CA 1
ATOM 1619 C C . TYR A 1 198 ? -3.484 0.146 10.062 1.00 97.56 198 TYR A C 1
ATOM 1621 O O . TYR A 1 198 ? -2.741 -0.777 10.393 1.00 97.56 198 TYR A O 1
ATOM 1629 N N . ARG A 1 199 ? -3.409 0.740 8.864 1.00 96.06 199 ARG A N 1
ATOM 1630 C CA . ARG A 1 199 ? -2.466 0.330 7.803 1.00 96.06 199 ARG A CA 1
ATOM 1631 C C . ARG A 1 199 ? -2.482 -1.183 7.510 1.00 96.06 199 ARG A C 1
ATOM 1633 O O . ARG A 1 199 ? -1.445 -1.802 7.290 1.00 96.06 199 ARG A O 1
ATOM 1640 N N . GLY A 1 200 ? -3.672 -1.782 7.535 1.00 96.06 200 GLY A N 1
ATOM 1641 C CA . GLY A 1 200 ? -3.886 -3.212 7.300 1.00 96.06 200 GLY A CA 1
ATOM 1642 C C . GLY A 1 200 ? -3.657 -4.127 8.508 1.00 96.06 200 GLY A C 1
ATOM 1643 O O . GLY A 1 200 ? -3.924 -5.322 8.410 1.00 96.06 200 GLY A O 1
ATOM 1644 N N . GLU A 1 201 ? -3.217 -3.607 9.655 1.00 97.19 201 GLU A N 1
ATOM 1645 C CA . GLU A 1 201 ? -3.021 -4.394 10.876 1.00 97.19 201 GLU A CA 1
ATOM 1646 C C . GLU A 1 201 ? -4.151 -4.175 11.883 1.00 97.19 201 GLU A C 1
ATOM 1648 O O . GLU A 1 201 ? -4.528 -3.040 12.168 1.00 97.19 201 GLU A O 1
ATOM 1653 N N . ALA A 1 202 ? -4.687 -5.261 12.444 1.00 97.00 202 ALA A N 1
ATOM 1654 C CA . ALA A 1 202 ? -5.781 -5.194 13.408 1.00 97.00 202 ALA A CA 1
ATOM 1655 C C . ALA A 1 202 ? -5.308 -4.660 14.771 1.00 97.00 202 ALA A C 1
ATOM 1657 O O . ALA A 1 202 ? -4.324 -5.150 15.325 1.00 97.00 202 ALA A O 1
ATOM 1658 N N . LEU A 1 203 ? -6.052 -3.714 15.342 1.00 97.50 203 LEU A N 1
ATOM 1659 C CA . LEU A 1 203 ? -5.882 -3.269 16.721 1.00 97.50 203 LEU A CA 1
ATOM 1660 C C . LEU A 1 203 ? -6.612 -4.236 17.657 1.00 97.50 203 LEU A C 1
ATOM 1662 O O . LEU A 1 203 ? -7.830 -4.414 17.581 1.00 97.50 203 LEU A O 1
ATOM 1666 N N . GLU A 1 204 ? -5.870 -4.856 18.570 1.00 96.88 204 GLU A N 1
ATOM 1667 C CA . GLU A 1 204 ? -6.441 -5.782 19.546 1.00 96.88 204 GLU A CA 1
ATOM 1668 C C . GLU A 1 204 ? -7.311 -5.036 20.574 1.00 96.88 204 GLU A C 1
ATOM 1670 O O . GLU A 1 204 ? -6.814 -4.157 21.269 1.00 96.88 204 GLU A O 1
ATOM 1675 N N . LYS A 1 205 ? -8.585 -5.436 20.730 1.00 96.25 205 LYS A N 1
ATOM 1676 C CA . LYS A 1 205 ? -9.548 -4.878 21.713 1.00 96.25 205 LYS A CA 1
ATOM 1677 C C . LYS A 1 205 ? -9.909 -3.397 21.507 1.00 96.25 205 LYS A C 1
ATOM 1679 O O . LYS A 1 205 ? -10.366 -2.752 22.451 1.00 96.25 205 LYS A O 1
ATOM 1684 N N . ALA A 1 206 ? -9.748 -2.875 20.293 1.00 97.50 206 ALA A N 1
ATOM 1685 C CA . ALA A 1 206 ? -10.119 -1.499 19.982 1.00 97.50 206 ALA A CA 1
ATOM 1686 C C . ALA A 1 206 ? -11.626 -1.247 20.109 1.00 97.50 206 ALA A C 1
ATOM 1688 O O . ALA A 1 206 ? -12.436 -1.945 19.501 1.00 97.50 206 ALA A O 1
ATOM 1689 N N . ASP A 1 207 ? -11.989 -0.195 20.844 1.00 97.50 207 ASP A N 1
ATOM 1690 C CA . ASP A 1 207 ? -13.338 0.377 20.830 1.00 97.50 207 ASP A CA 1
ATOM 1691 C C . ASP A 1 207 ? -13.382 1.569 19.866 1.00 97.50 207 ASP A C 1
ATOM 1693 O O . ASP A 1 207 ? -13.027 2.694 20.230 1.00 97.50 207 ASP A O 1
ATOM 1697 N N . LEU A 1 208 ? -13.834 1.315 18.632 1.00 97.44 208 LEU A N 1
ATOM 1698 C CA . LEU A 1 208 ? -13.889 2.311 17.559 1.00 97.44 208 LEU A CA 1
ATOM 1699 C C . LEU A 1 208 ? -14.646 3.587 17.956 1.00 97.44 208 LEU A C 1
ATOM 1701 O O . LEU A 1 208 ? -14.235 4.675 17.567 1.00 97.44 208 LEU A O 1
ATOM 1705 N N . ASN A 1 209 ? -15.709 3.477 18.760 1.00 96.31 209 ASN A N 1
ATOM 1706 C CA . ASN A 1 209 ? -16.558 4.621 19.113 1.00 96.31 209 ASN A CA 1
ATOM 1707 C C . ASN A 1 209 ? -15.831 5.653 19.981 1.00 96.31 209 ASN A C 1
ATOM 1709 O O . ASN A 1 209 ? -16.255 6.803 20.078 1.00 96.31 209 ASN A O 1
ATOM 1713 N N . THR A 1 210 ? -14.766 5.229 20.662 1.00 96.50 210 THR A N 1
ATOM 1714 C CA . THR A 1 210 ? -13.989 6.076 21.576 1.00 96.50 210 THR A CA 1
ATOM 1715 C C . THR A 1 210 ? -12.535 6.231 21.145 1.00 96.50 210 THR A C 1
ATOM 1717 O O . THR A 1 210 ? -11.789 6.973 21.788 1.00 96.50 210 THR A O 1
ATOM 1720 N N . LEU A 1 211 ? -12.139 5.547 20.067 1.00 96.75 211 LEU A N 1
ATOM 1721 C CA . LEU A 1 211 ? -10.794 5.580 19.522 1.00 96.75 211 LEU A CA 1
ATOM 1722 C C . LEU A 1 211 ? -10.496 6.959 18.933 1.00 96.75 211 LEU A C 1
ATOM 1724 O O . LEU A 1 211 ? -11.232 7.477 18.097 1.00 96.75 211 LEU A O 1
ATOM 1728 N N . LYS A 1 212 ? -9.375 7.541 19.350 1.00 94.69 212 LYS A N 1
ATOM 1729 C CA . LYS A 1 212 ? -8.885 8.824 18.843 1.00 94.69 212 LYS A CA 1
ATOM 1730 C C . LYS A 1 212 ? -7.369 8.842 18.748 1.00 94.69 212 LYS A C 1
ATOM 1732 O O . LYS A 1 212 ? -6.680 8.151 19.501 1.00 94.69 212 LYS A O 1
ATOM 1737 N N . SER A 1 213 ? -6.858 9.682 17.853 1.00 93.19 213 SER A N 1
ATOM 1738 C CA . SER A 1 213 ? -5.443 10.051 17.860 1.00 93.19 213 SER A CA 1
ATOM 1739 C C . SER A 1 213 ? -5.123 10.878 19.105 1.00 93.19 213 SER A C 1
ATOM 1741 O O . SER A 1 213 ? -5.912 11.734 19.511 1.00 93.19 213 SER A O 1
ATOM 1743 N N . VAL A 1 214 ? -3.985 10.594 19.736 1.00 89.88 214 VAL A N 1
ATOM 1744 C CA . VAL A 1 214 ? -3.533 11.297 20.946 1.00 89.88 214 VAL A CA 1
ATOM 1745 C C . VAL A 1 214 ? -3.055 12.708 20.609 1.00 89.88 214 VAL A C 1
ATOM 1747 O O . VAL A 1 214 ? -3.274 13.629 21.391 1.00 89.88 214 VAL A O 1
ATOM 1750 N N . ASP A 1 215 ? -2.412 12.880 19.455 1.00 83.69 215 ASP A N 1
ATOM 1751 C CA . ASP A 1 215 ? -1.769 14.136 19.062 1.00 83.69 215 ASP A CA 1
ATOM 1752 C C . ASP A 1 215 ? -1.839 14.451 17.558 1.00 83.69 215 ASP A C 1
ATOM 1754 O O . ASP A 1 215 ? -1.401 15.518 17.143 1.00 83.69 215 ASP A O 1
ATOM 1758 N N . GLY A 1 216 ? -2.364 13.536 16.739 1.00 79.06 216 GLY A N 1
ATOM 1759 C CA . GLY A 1 216 ? -2.444 13.675 15.284 1.00 79.06 216 GLY A CA 1
ATOM 1760 C C . GLY A 1 216 ? -1.180 13.283 14.509 1.00 79.06 216 GLY A C 1
ATOM 1761 O O . GLY A 1 216 ? -1.291 13.060 13.308 1.00 79.06 216 GLY A O 1
ATOM 1762 N N . TYR A 1 217 ? -0.016 13.141 15.155 1.00 74.50 217 TYR A N 1
ATOM 1763 C CA . TYR A 1 217 ? 1.277 13.034 14.458 1.00 74.50 217 TYR A CA 1
ATOM 1764 C C . TYR A 1 217 ? 2.103 11.802 14.837 1.00 74.50 217 TYR A C 1
ATOM 1766 O O . TYR A 1 217 ? 2.714 11.192 13.963 1.00 74.50 217 TYR A O 1
ATOM 1774 N N . ASN A 1 218 ? 2.129 11.402 16.110 1.00 81.50 218 ASN A N 1
ATOM 1775 C CA . ASN A 1 218 ? 3.074 10.392 16.602 1.00 81.50 218 ASN A CA 1
ATOM 1776 C C . ASN A 1 218 ? 2.537 8.950 16.558 1.00 81.50 218 ASN A C 1
ATOM 1778 O O . ASN A 1 218 ? 3.087 8.066 17.213 1.00 81.50 218 ASN A O 1
ATOM 1782 N N . GLU A 1 219 ? 1.464 8.697 15.800 1.00 92.25 219 G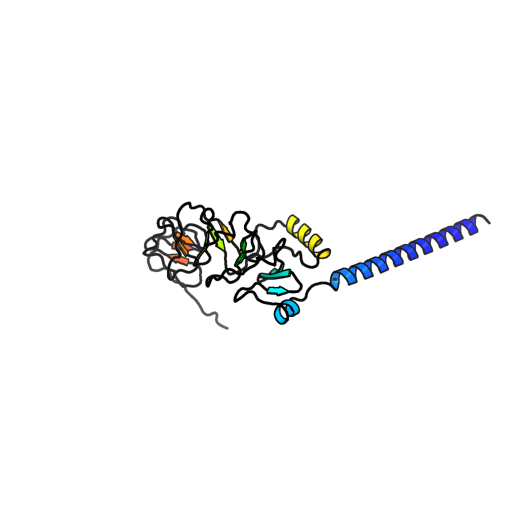LU A N 1
ATOM 1783 C CA . GLU A 1 219 ? 0.834 7.372 15.647 1.00 92.25 219 GLU A CA 1
ATOM 1784 C C . GLU A 1 219 ? 0.443 6.714 16.985 1.00 92.25 219 GLU A C 1
ATOM 1786 O O . GLU A 1 219 ? 0.383 5.487 17.097 1.00 92.25 219 GLU A O 1
ATOM 1791 N N . TYR A 1 220 ? 0.182 7.527 18.012 1.00 94.06 220 TYR A N 1
ATOM 1792 C CA . TYR A 1 220 ? -0.417 7.071 19.257 1.00 94.06 220 TYR A CA 1
ATOM 1793 C C . TYR A 1 220 ? -1.927 7.228 19.185 1.00 94.06 220 TYR A C 1
ATOM 1795 O O . TYR A 1 220 ? -2.445 8.309 18.892 1.00 94.06 220 TYR A O 1
ATOM 1803 N N . PHE A 1 221 ? -2.629 6.155 19.521 1.00 95.56 221 PHE A N 1
ATOM 1804 C CA . PHE A 1 221 ? -4.083 6.122 19.560 1.00 95.56 221 PHE A CA 1
ATOM 1805 C C . PHE A 1 221 ? -4.543 5.668 20.936 1.00 95.56 221 PHE A C 1
ATOM 1807 O O . PHE A 1 221 ? -3.851 4.911 21.617 1.00 95.56 221 PHE A O 1
ATOM 1814 N N . ALA A 1 222 ? -5.710 6.123 21.363 1.00 96.12 222 ALA A N 1
ATOM 1815 C CA . ALA A 1 222 ? -6.311 5.657 22.599 1.00 96.12 222 ALA A CA 1
ATOM 1816 C C . ALA A 1 222 ? -7.822 5.537 22.438 1.00 96.12 222 ALA A C 1
ATOM 1818 O O . ALA A 1 222 ? -8.456 6.432 21.882 1.00 96.12 222 ALA A O 1
ATOM 1819 N N . ASP A 1 223 ? -8.377 4.441 22.941 1.00 97.25 223 ASP A N 1
ATOM 1820 C CA . ASP A 1 223 ? -9.815 4.279 23.150 1.00 97.25 223 ASP A CA 1
ATOM 1821 C C . ASP A 1 223 ? -10.141 4.486 24.640 1.00 97.25 223 ASP A C 1
ATOM 1823 O O . ASP A 1 223 ? -9.277 4.900 25.416 1.00 97.25 223 ASP A O 1
ATOM 1827 N N . LYS A 1 224 ? -11.378 4.240 25.077 1.00 96.69 224 LYS A N 1
ATOM 1828 C CA . LYS A 1 224 ? -11.788 4.417 26.482 1.00 96.69 224 LYS A CA 1
ATOM 1829 C C . LYS A 1 224 ? -10.930 3.659 27.508 1.00 96.69 224 LYS A C 1
ATOM 1831 O O . LYS A 1 224 ? -10.875 4.078 28.660 1.00 96.69 224 LYS A O 1
ATOM 1836 N N . GLU A 1 225 ? -10.276 2.565 27.122 1.00 97.00 225 GLU A N 1
ATOM 1837 C CA . GLU A 1 225 ? -9.549 1.668 28.024 1.00 97.00 225 GLU A CA 1
ATOM 1838 C C . GLU A 1 225 ? -8.085 1.463 27.639 1.00 97.00 225 GLU A C 1
ATOM 1840 O O . GLU A 1 225 ? -7.242 1.285 28.517 1.00 97.00 225 GLU A O 1
ATOM 1845 N N . ASN A 1 226 ? -7.761 1.456 26.354 1.00 97.81 226 ASN A N 1
ATOM 1846 C CA . ASN A 1 226 ? -6.504 0.958 25.817 1.00 97.81 226 ASN A CA 1
ATOM 1847 C C . ASN A 1 226 ? -5.727 2.063 25.099 1.00 97.81 226 ASN A C 1
ATOM 1849 O O . ASN A 1 226 ? -6.295 3.029 24.587 1.00 97.81 226 ASN A O 1
ATOM 1853 N N . VAL A 1 227 ? -4.406 1.900 25.061 1.00 96.81 227 VAL A N 1
ATOM 1854 C CA . VAL A 1 227 ? -3.486 2.776 24.332 1.00 96.81 227 VAL A CA 1
ATOM 1855 C C . VAL A 1 227 ? -2.734 1.942 23.310 1.00 96.81 227 VAL A C 1
ATOM 1857 O O . VAL A 1 227 ? -2.290 0.835 23.613 1.00 96.81 227 VAL A O 1
ATOM 1860 N N . TYR A 1 228 ? -2.553 2.498 22.121 1.00 97.31 228 TYR A N 1
ATOM 1861 C CA . TYR A 1 228 ? -1.887 1.865 20.999 1.00 97.31 228 TYR A CA 1
ATOM 1862 C C . TYR A 1 228 ? -0.742 2.745 20.509 1.00 97.31 228 TYR A C 1
ATOM 1864 O O . TYR A 1 228 ? -0.856 3.971 20.488 1.00 97.31 228 TYR A O 1
ATOM 1872 N N . TYR A 1 229 ? 0.350 2.109 20.096 1.00 95.81 229 TYR A N 1
ATOM 1873 C CA . TYR A 1 229 ? 1.351 2.722 19.230 1.00 95.81 229 TYR A CA 1
ATOM 1874 C C . TYR A 1 229 ? 1.290 2.003 17.887 1.00 95.81 229 TYR A C 1
ATOM 1876 O O . TYR A 1 229 ? 1.521 0.790 17.828 1.00 95.81 229 TYR A O 1
ATOM 1884 N N . LYS A 1 230 ? 0.942 2.729 16.820 1.00 94.94 230 LYS A N 1
ATOM 1885 C CA . LYS A 1 230 ? 0.507 2.136 15.548 1.00 94.94 230 LYS A CA 1
ATOM 1886 C C . LYS A 1 230 ? -0.658 1.163 15.809 1.00 94.94 230 LYS A C 1
ATOM 1888 O O . LYS A 1 230 ? -1.625 1.517 16.474 1.00 94.94 230 LYS A O 1
ATOM 1893 N N . SER A 1 231 ? -0.555 -0.070 15.332 1.00 95.88 231 SER A N 1
ATOM 1894 C CA . SER A 1 231 ? -1.494 -1.176 15.560 1.00 95.88 231 SER A CA 1
ATOM 1895 C C . SER A 1 231 ? -1.287 -1.906 16.898 1.00 95.88 231 SER A C 1
ATOM 1897 O O . SER A 1 231 ? -2.130 -2.705 17.307 1.00 95.88 231 SER A O 1
ATOM 1899 N N . LYS A 1 232 ? -0.171 -1.665 17.603 1.00 97.50 232 LYS A N 1
ATOM 1900 C CA . LYS A 1 232 ? 0.236 -2.456 18.771 1.00 97.50 232 LYS A CA 1
ATOM 1901 C C . LYS A 1 232 ? -0.410 -1.948 20.057 1.00 97.50 232 LYS A C 1
ATOM 1903 O O . LYS A 1 232 ? -0.164 -0.814 20.466 1.00 97.50 232 LYS A O 1
ATOM 1908 N N . LEU A 1 233 ? -1.136 -2.830 20.747 1.00 97.75 233 LEU A N 1
ATOM 1909 C CA . LEU A 1 233 ? -1.648 -2.595 22.098 1.00 97.75 233 LEU A CA 1
ATOM 1910 C C . LEU A 1 233 ? -0.491 -2.444 23.100 1.00 97.75 233 LEU A C 1
ATOM 1912 O O . LEU A 1 233 ? 0.380 -3.312 23.209 1.00 97.75 233 LEU A O 1
ATOM 1916 N N . LEU A 1 234 ? -0.479 -1.338 23.839 1.00 96.56 234 LEU A N 1
ATOM 1917 C CA . LEU A 1 234 ? 0.518 -1.066 24.869 1.00 96.56 234 LEU A CA 1
ATOM 1918 C C . LEU A 1 234 ? 0.096 -1.667 26.220 1.00 96.56 234 LEU A C 1
ATOM 1920 O O . LEU A 1 234 ? -1.095 -1.718 26.529 1.00 96.56 234 LEU A O 1
ATOM 1924 N N . PRO A 1 235 ? 1.052 -2.069 27.080 1.00 96.06 235 PRO A N 1
ATOM 1925 C CA . PRO A 1 235 ? 0.773 -2.628 28.406 1.00 96.06 235 PRO A CA 1
ATOM 1926 C C . PRO A 1 235 ? 0.405 -1.542 29.437 1.00 96.06 235 PRO A C 1
ATOM 1928 O O . PRO A 1 235 ? 0.853 -1.574 30.581 1.00 96.06 235 PRO A O 1
ATOM 1931 N N . ILE A 1 236 ? -0.393 -0.554 29.028 1.00 94.19 236 ILE A N 1
ATOM 1932 C CA . ILE A 1 236 ? -0.908 0.534 29.862 1.00 94.19 236 ILE A CA 1
ATOM 1933 C C . ILE A 1 236 ? -2.384 0.770 29.540 1.00 94.19 236 ILE A C 1
ATOM 1935 O O . ILE A 1 236 ? -2.831 0.567 28.412 1.00 94.19 236 ILE A O 1
ATOM 1939 N N . LYS A 1 237 ? -3.144 1.225 30.537 1.00 95.50 237 LYS A N 1
ATOM 1940 C CA . LYS A 1 237 ? -4.544 1.618 30.355 1.00 95.50 237 LYS A CA 1
ATOM 1941 C C . LYS A 1 237 ? -4.659 3.108 30.072 1.00 95.50 237 LYS A C 1
ATOM 1943 O O . LYS A 1 237 ? -3.883 3.910 30.602 1.00 95.50 237 LYS A O 1
ATOM 1948 N N . ASN A 1 238 ? -5.635 3.482 29.250 1.00 95.56 238 ASN A N 1
ATOM 1949 C CA . ASN A 1 238 ? -5.919 4.881 28.994 1.00 95.56 238 ASN A CA 1
ATOM 1950 C C . ASN A 1 238 ? -6.478 5.530 30.266 1.00 95.56 238 ASN A C 1
ATOM 1952 O O . ASN A 1 238 ? -7.579 5.229 30.713 1.00 95.56 238 ASN A O 1
ATOM 1956 N N . SER A 1 239 ? -5.703 6.442 30.848 1.00 93.50 239 SER A N 1
ATOM 1957 C CA . SER A 1 239 ? -6.109 7.235 32.014 1.00 93.50 239 SER A CA 1
ATOM 1958 C C . SER A 1 239 ? -6.741 8.579 31.637 1.00 93.50 239 SER A C 1
ATOM 1960 O O . SER A 1 239 ? -7.062 9.374 32.519 1.00 93.50 239 SER A O 1
ATOM 1962 N N . GLY A 1 240 ? -6.832 8.890 30.339 1.00 89.56 240 GLY A N 1
ATOM 1963 C CA . GLY A 1 240 ? -7.203 10.209 29.826 1.00 89.56 240 GLY A CA 1
ATOM 1964 C C . GLY A 1 240 ? -6.114 11.278 29.986 1.00 89.56 240 GLY A C 1
ATOM 1965 O O . GLY A 1 240 ? -6.324 12.418 29.585 1.00 89.56 240 GLY A O 1
ATOM 1966 N N . LYS A 1 241 ? -4.953 10.933 30.563 1.00 87.56 241 LYS A N 1
ATOM 1967 C CA . LYS A 1 241 ? -3.844 11.868 30.832 1.00 87.56 241 LYS A CA 1
ATOM 1968 C C . LYS A 1 241 ? -2.687 11.766 29.838 1.00 87.56 241 LYS A C 1
ATOM 1970 O O . LYS A 1 241 ? -1.739 12.544 29.948 1.00 87.56 241 LYS A O 1
ATOM 1975 N N . LEU A 1 242 ? -2.731 10.802 28.917 1.00 84.56 242 LEU A N 1
ATOM 1976 C CA . LEU A 1 242 ? -1.700 10.650 27.897 1.00 84.56 242 LEU A CA 1
ATOM 1977 C C . LEU A 1 242 ? -1.695 11.896 27.007 1.00 84.56 242 LEU A C 1
ATOM 1979 O O . LEU A 1 242 ? -2.725 12.276 26.456 1.00 84.56 242 LEU A O 1
ATOM 1983 N N . ARG A 1 243 ? -0.536 12.540 26.914 1.00 83.44 243 ARG A N 1
ATOM 1984 C CA . ARG A 1 243 ? -0.322 13.767 26.151 1.00 83.44 243 ARG A CA 1
ATOM 1985 C C . ARG A 1 243 ? 1.104 13.789 25.638 1.00 83.44 243 ARG A C 1
ATOM 1987 O O . ARG A 1 243 ? 2.004 13.274 26.303 1.00 83.44 243 ARG A O 1
ATOM 1994 N N . VAL A 1 244 ? 1.302 14.419 24.492 1.00 81.94 244 VAL A N 1
ATOM 1995 C CA . VAL A 1 244 ? 2.643 14.717 23.999 1.00 81.94 244 VAL A CA 1
ATOM 1996 C C . VAL A 1 244 ? 3.199 15.898 24.779 1.00 81.94 244 VAL A C 1
ATOM 1998 O O . VAL A 1 244 ? 2.490 16.862 25.064 1.00 81.94 244 VAL A O 1
ATOM 2001 N N . VAL A 1 245 ? 4.463 15.785 25.172 1.00 82.81 245 VAL A N 1
ATOM 2002 C CA . VAL A 1 245 ? 5.217 16.861 25.810 1.00 82.81 245 VAL A CA 1
ATOM 2003 C C . VAL A 1 245 ? 6.351 17.253 24.874 1.00 82.81 245 VAL A C 1
ATOM 2005 O O . VAL A 1 245 ? 7.077 16.393 24.383 1.00 82.81 245 VAL A O 1
ATOM 2008 N N . SER A 1 246 ? 6.487 18.546 24.612 1.00 81.06 246 SER A N 1
ATOM 2009 C CA . SER A 1 246 ? 7.602 19.127 23.867 1.00 81.06 246 SER A CA 1
ATOM 2010 C C . SER A 1 246 ? 8.381 20.056 24.792 1.00 81.06 246 SER A C 1
ATOM 2012 O O . SER A 1 246 ? 7.783 20.758 25.607 1.00 81.06 246 SER A O 1
ATOM 2014 N N . SER A 1 247 ? 9.705 20.060 24.669 1.00 82.75 247 SER A N 1
ATOM 2015 C CA . SER A 1 247 ? 10.588 21.021 25.330 1.00 82.75 247 SER A CA 1
ATOM 2016 C C . SER A 1 247 ? 11.412 21.713 24.261 1.00 82.75 247 SER A C 1
ATOM 2018 O O . SER A 1 247 ? 11.903 21.051 23.347 1.00 82.75 247 SER A O 1
ATOM 2020 N N . GLU A 1 248 ? 11.586 23.021 24.391 1.00 81.00 248 GLU A N 1
ATOM 2021 C CA . GLU A 1 248 ? 12.580 23.750 23.610 1.00 81.00 248 GLU A CA 1
ATOM 2022 C C . GLU A 1 248 ? 13.972 23.381 24.144 1.00 81.00 248 GLU A C 1
ATOM 2024 O O . GLU A 1 248 ? 14.152 23.187 25.352 1.00 81.00 248 GLU A O 1
ATOM 2029 N N . GLN A 1 249 ? 14.938 23.210 23.244 1.00 75.19 249 GLN A N 1
ATOM 2030 C CA . GLN A 1 249 ? 16.350 23.185 23.618 1.00 75.19 249 GLN A CA 1
ATOM 2031 C C . GLN A 1 249 ? 16.850 24.631 23.583 1.00 75.19 249 GLN A C 1
ATOM 2033 O O . GLN A 1 249 ? 16.551 25.349 22.632 1.00 75.19 249 GLN A O 1
ATOM 2038 N N . GLY A 1 250 ? 17.543 25.058 24.643 1.00 74.38 250 GLY A N 1
ATOM 2039 C CA . GLY A 1 250 ? 18.214 26.358 24.672 1.00 74.38 250 GLY A CA 1
ATOM 2040 C C . GLY A 1 250 ? 19.455 26.368 23.779 1.00 74.38 250 GLY A C 1
ATOM 2041 O O . GLY A 1 250 ? 19.957 25.296 23.435 1.00 74.38 250 GLY A O 1
ATOM 2042 N N . ASP A 1 251 ? 19.907 27.575 23.430 1.00 61.09 251 ASP A N 1
ATOM 2043 C CA . ASP A 1 251 ? 21.116 27.834 22.630 1.00 61.09 251 ASP A CA 1
ATOM 2044 C C . ASP A 1 251 ? 22.376 27.117 23.157 1.00 61.09 251 ASP A C 1
ATOM 2046 O O . ASP A 1 251 ? 22.575 27.070 24.398 1.00 61.09 251 ASP A O 1
#

Secondary structure (DSSP, 8-state):
-HHHHHHHHHHHHHHHHHHHHHHHHHHHHHHHHHHHHTPPPHHHHHHHSEE-TTSS-EEETTEEEEEETTTEEEE-TT--TTT-EE---SS-S-EEE-SS-EEETTEEETTS-TTT-EEEETTEEE-SS-EEEE-SS-EE-TT--HHHHHHHHHHHHT-SS-----EE--EEE---SSPPEEPTTSTTEEE-SS-EEETTEEETT--TTT-EESSSSS-EEE-SSEEEETTEEEEEE--S-------PPP-

pLDDT: mean 90.29, std 9.37, range [54.97, 98.56]

Foldseek 3Di:
DVVVVVVVVVVVVVVVVVVVVVVVVVVVVVVQCVLVVLADDPVCQVPPWDDQPQAQWTDDPNWIWHQAVVQGIATQPPDDPVQKHFDDAPLARQWIDGCQFTDQNNDTDNPAHPVQWDDQHLQWIHSLAWIKHWANHKDFDPVQDPVNQVVQVVVSSVDNHRHRPRMGRDMDIAPDNADWHADPPDRQWIDSPPFIDHRRATAPPDDSVQWDDQEVPQCWIAGQFFIDRRSDTDPDTCPVPDHDDDDDDDD

Radius of gyration: 27.47 Å; chains: 1; bounding box: 90×48×66 Å